Protein AF-A0A1I5W422-F1 (afdb_monomer_lite)

Foldseek 3Di:
DDVVVVVVVVVVVVVVVVVVVVVVVVVVVVVVVVVVVVVVCVVCVVVVCLLQQEEEEEEDLPDDQDFDGSQGYHNAPVVVLVSQVPRDAQGAYEYEYEWPAEHEAEQDEREHNYQEYEYEYDPPDDPPRFYEDEWDWDDDDQAIEGAGYHYPYAHAEYYYERYEYHSAEQDGRPPPGHDDDHENAEDPHYAEYEYALYEYDYQRQEPHEYPDADHHEYEEHNYEFENYEHYEYHYAYHYDYHNYHYYPPYHPYDDDHPPVVDDDD

pLDDT: mean 78.82, std 14.53, range [25.92, 96.12]

Radius of gyration: 29.17 Å; chains: 1; bounding box: 70×47×98 Å

Structure (mmCIF, N/CA/C/O backbone):
data_AF-A0A1I5W422-F1
#
_entry.id   AF-A0A1I5W422-F1
#
loop_
_atom_site.group_PDB
_atom_site.id
_atom_site.type_symbol
_atom_site.label_atom_id
_atom_site.label_alt_id
_atom_site.label_comp_id
_atom_site.label_asym_id
_atom_site.label_entity_id
_atom_site.label_seq_id
_atom_site.pdbx_PDB_ins_code
_atom_site.Cartn_x
_atom_site.Cartn_y
_atom_site.Cartn_z
_atom_site.occupancy
_atom_site.B_iso_or_equiv
_atom_site.auth_seq_id
_atom_site.auth_comp_id
_atom_site.auth_asym_id
_atom_site.auth_atom_id
_atom_site.pdbx_PDB_model_num
ATOM 1 N N . MET A 1 1 ? 34.492 24.431 -75.273 1.00 55.53 1 MET A N 1
ATOM 2 C CA . MET A 1 1 ? 34.627 23.258 -74.391 1.00 55.53 1 MET A CA 1
ATOM 3 C C . MET A 1 1 ? 35.836 22.470 -74.850 1.00 55.53 1 MET A C 1
ATOM 5 O O . MET A 1 1 ? 35.775 21.839 -75.899 1.00 55.53 1 MET A O 1
ATOM 9 N N . GLY A 1 2 ? 36.956 22.632 -74.151 1.00 70.50 2 GLY A N 1
ATOM 10 C CA . GLY A 1 2 ? 38.209 21.932 -74.447 1.00 70.50 2 GLY A CA 1
ATOM 11 C C . GLY A 1 2 ? 38.306 20.609 -73.684 1.00 70.50 2 GLY A C 1
ATOM 12 O O . GLY A 1 2 ? 37.533 20.368 -72.760 1.00 70.50 2 GLY A O 1
ATOM 13 N N . MET A 1 3 ? 39.280 19.757 -74.024 1.00 70.06 3 MET A N 1
ATOM 14 C CA . MET A 1 3 ? 39.534 18.504 -73.288 1.00 70.06 3 MET A CA 1
ATOM 15 C C . MET A 1 3 ? 39.744 18.716 -71.776 1.00 70.06 3 MET A C 1
ATOM 17 O O . MET A 1 3 ? 39.440 17.823 -70.991 1.00 70.06 3 MET A O 1
ATOM 21 N N . SER A 1 4 ? 40.206 19.897 -71.347 1.00 76.56 4 SER A N 1
ATOM 22 C CA . SER A 1 4 ? 40.319 20.258 -69.927 1.00 76.56 4 SER A CA 1
ATOM 23 C C . SER A 1 4 ? 38.968 20.294 -69.211 1.00 76.56 4 SER A C 1
ATOM 25 O O . SER A 1 4 ? 38.867 19.837 -68.077 1.00 76.56 4 SER A O 1
ATOM 27 N N . ASP A 1 5 ? 37.923 20.792 -69.874 1.00 73.69 5 ASP A N 1
ATOM 28 C CA . ASP A 1 5 ? 36.583 20.919 -69.291 1.00 73.69 5 ASP A CA 1
ATOM 29 C C . ASP A 1 5 ? 35.941 19.536 -69.125 1.00 73.69 5 ASP A C 1
ATOM 31 O O . ASP A 1 5 ? 35.284 19.264 -68.123 1.00 73.69 5 ASP A O 1
ATOM 35 N N . ILE A 1 6 ? 36.207 18.635 -70.077 1.00 77.56 6 ILE A N 1
ATOM 36 C CA . ILE A 1 6 ? 35.756 17.238 -70.050 1.00 77.56 6 ILE A CA 1
ATOM 37 C C . ILE A 1 6 ? 36.460 16.464 -68.927 1.00 77.56 6 ILE A C 1
ATOM 39 O O . ILE A 1 6 ? 35.801 15.762 -68.162 1.00 77.56 6 ILE A O 1
ATOM 43 N N . ASN A 1 7 ? 37.777 16.630 -68.774 1.00 81.19 7 ASN A N 1
ATOM 44 C CA . ASN A 1 7 ? 38.537 15.967 -67.710 1.00 81.19 7 ASN A CA 1
ATOM 45 C C . ASN A 1 7 ? 38.127 16.460 -66.314 1.00 81.19 7 ASN A C 1
ATOM 47 O O . ASN A 1 7 ? 37.989 15.655 -65.392 1.00 81.19 7 ASN A O 1
ATOM 51 N N . ASN A 1 8 ? 37.864 17.761 -66.165 1.00 82.94 8 ASN A N 1
ATOM 52 C CA . ASN A 1 8 ? 37.371 18.331 -64.912 1.00 82.94 8 ASN A CA 1
ATOM 53 C C . ASN A 1 8 ? 35.951 17.841 -64.582 1.00 82.94 8 ASN A C 1
ATOM 55 O O . ASN A 1 8 ? 35.670 17.516 -63.428 1.00 82.94 8 ASN A O 1
ATOM 59 N N . ALA A 1 9 ? 35.073 17.727 -65.584 1.00 80.44 9 ALA A N 1
ATOM 60 C CA . ALA A 1 9 ? 33.730 17.177 -65.405 1.00 80.44 9 ALA A CA 1
ATOM 61 C C . ALA A 1 9 ? 33.758 15.689 -65.009 1.00 80.44 9 ALA A C 1
ATOM 63 O O . ALA A 1 9 ? 33.034 15.287 -64.098 1.00 80.44 9 ALA A O 1
ATOM 64 N N . ALA A 1 10 ? 34.629 14.884 -65.625 1.00 83.12 10 ALA A N 1
ATOM 65 C CA . ALA A 1 10 ? 34.799 13.472 -65.282 1.00 83.12 10 ALA A CA 1
ATOM 66 C C . ALA A 1 10 ? 35.350 13.280 -63.856 1.00 83.12 10 ALA A C 1
ATOM 68 O O . ALA A 1 10 ? 34.865 12.432 -63.107 1.00 83.12 10 ALA A O 1
ATOM 69 N N . ALA A 1 11 ? 36.319 14.104 -63.440 1.00 85.75 11 ALA A N 1
ATOM 70 C CA . ALA A 1 11 ? 36.838 14.086 -62.073 1.00 85.75 11 ALA A CA 1
ATOM 71 C C . ALA A 1 11 ? 35.762 14.473 -61.041 1.00 85.75 11 ALA A C 1
ATOM 73 O O . ALA A 1 11 ? 35.644 13.824 -60.000 1.00 85.75 11 ALA A O 1
ATOM 74 N N . ALA A 1 12 ? 34.940 15.483 -61.348 1.00 83.25 12 ALA A N 1
ATOM 75 C CA . ALA A 1 12 ? 33.823 15.890 -60.499 1.00 83.25 12 ALA A CA 1
ATOM 76 C C . ALA A 1 12 ? 32.744 14.798 -60.389 1.00 83.25 12 ALA A C 1
ATOM 78 O O . ALA A 1 12 ? 32.238 14.555 -59.294 1.00 83.25 12 ALA A O 1
ATOM 79 N N . GLN A 1 13 ? 32.431 14.100 -61.488 1.00 87.56 13 GLN A N 1
ATOM 80 C CA . GLN A 1 13 ? 31.506 12.963 -61.469 1.00 87.56 13 GLN A CA 1
ATOM 81 C C . GLN A 1 13 ? 32.042 11.799 -60.631 1.00 87.56 13 GLN A C 1
ATOM 83 O O . GLN A 1 13 ? 31.314 11.280 -59.791 1.00 87.56 13 GLN A O 1
ATOM 88 N N . ASN A 1 14 ? 33.317 11.431 -60.778 1.00 88.31 14 ASN A N 1
ATOM 89 C CA . ASN A 1 14 ? 33.916 10.364 -59.970 1.00 88.31 14 ASN A CA 1
ATOM 90 C C . ASN A 1 14 ? 33.934 10.713 -58.474 1.00 88.31 14 ASN A C 1
ATOM 92 O O . ASN A 1 14 ? 33.640 9.861 -57.637 1.00 88.31 14 ASN A O 1
ATOM 96 N N . ALA A 1 15 ? 34.223 11.973 -58.133 1.00 85.44 15 ALA A N 1
ATOM 97 C CA . ALA A 1 15 ? 34.167 12.451 -56.755 1.00 85.44 15 ALA A CA 1
ATOM 98 C C . ALA A 1 15 ? 32.737 12.437 -56.188 1.00 85.44 15 ALA A C 1
ATOM 100 O O . ALA A 1 15 ? 32.548 12.112 -55.016 1.00 85.44 15 ALA A O 1
ATOM 101 N N . LEU A 1 16 ? 31.729 12.762 -57.006 1.00 89.25 16 LEU A N 1
ATOM 102 C CA . LEU A 1 16 ? 30.325 12.678 -56.609 1.00 89.25 16 LEU A CA 1
ATOM 103 C C . LEU A 1 16 ? 29.899 11.225 -56.370 1.00 89.25 16 LEU A C 1
ATOM 105 O O . LEU A 1 16 ? 29.332 10.938 -55.321 1.00 89.25 16 LEU A O 1
ATOM 109 N N . THR A 1 17 ? 30.231 10.309 -57.281 1.00 89.06 17 THR A N 1
ATOM 110 C CA . THR A 1 17 ? 29.938 8.876 -57.126 1.00 89.06 17 THR A CA 1
ATOM 111 C C . THR A 1 17 ? 30.597 8.303 -55.872 1.00 89.06 17 THR A C 1
ATOM 113 O O . THR A 1 17 ? 29.949 7.589 -55.115 1.00 89.06 17 THR A O 1
ATOM 116 N N . ALA A 1 18 ? 31.853 8.666 -55.592 1.00 86.75 18 ALA A N 1
ATOM 117 C CA . ALA A 1 18 ? 32.540 8.234 -54.375 1.00 86.75 18 ALA A CA 1
ATOM 118 C C . ALA A 1 18 ? 31.845 8.741 -53.098 1.00 86.75 18 ALA A C 1
ATOM 120 O O . ALA A 1 18 ? 31.694 7.986 -52.142 1.00 86.75 18 ALA A O 1
ATOM 121 N N . ARG A 1 19 ? 31.374 9.996 -53.092 1.00 85.44 19 ARG A N 1
ATOM 122 C CA . ARG A 1 19 ? 30.607 10.559 -51.967 1.00 85.44 19 ARG A CA 1
ATOM 123 C C . ARG A 1 19 ? 29.242 9.900 -51.801 1.00 85.44 19 ARG A C 1
ATOM 125 O O . ARG A 1 19 ? 28.817 9.694 -50.673 1.00 85.44 19 ARG A O 1
ATOM 132 N N . MET A 1 20 ? 28.565 9.584 -52.904 1.00 84.44 20 MET A N 1
ATOM 133 C CA . MET A 1 20 ? 27.283 8.880 -52.869 1.00 84.44 20 MET A CA 1
ATOM 134 C C . MET A 1 20 ? 27.439 7.468 -52.308 1.00 84.44 20 MET A C 1
ATOM 136 O O . MET A 1 20 ? 26.654 7.083 -51.452 1.00 84.44 20 MET A O 1
ATOM 140 N N . ASN A 1 21 ? 28.465 6.730 -52.738 1.00 84.81 21 ASN A N 1
ATOM 141 C CA . ASN A 1 21 ? 28.726 5.388 -52.221 1.00 84.81 21 ASN A CA 1
ATOM 142 C C . ASN A 1 21 ? 29.087 5.424 -50.731 1.00 84.81 21 ASN A C 1
ATOM 144 O O . ASN A 1 21 ? 28.490 4.688 -49.962 1.00 84.81 21 ASN A O 1
ATOM 148 N N . ALA A 1 22 ? 29.961 6.345 -50.307 1.00 82.25 22 ALA A N 1
ATOM 149 C CA . ALA A 1 22 ? 30.298 6.505 -48.890 1.00 82.25 22 ALA A CA 1
ATOM 150 C C . ALA A 1 22 ? 29.068 6.842 -48.027 1.00 82.25 22 ALA A C 1
ATOM 152 O O . ALA A 1 22 ? 28.893 6.285 -46.953 1.00 82.25 22 ALA A O 1
ATOM 153 N N . PHE A 1 23 ? 28.180 7.712 -48.518 1.00 85.06 23 PHE A N 1
ATOM 154 C CA . PHE A 1 23 ? 26.934 8.039 -47.823 1.00 85.06 23 PHE A CA 1
ATOM 155 C C . PHE A 1 23 ? 25.986 6.837 -47.697 1.00 85.06 23 PHE A C 1
ATOM 157 O O . PHE A 1 23 ? 25.330 6.684 -46.671 1.00 85.06 23 PHE A O 1
ATOM 164 N N . LEU A 1 24 ? 25.896 5.996 -48.733 1.00 85.56 24 LEU A N 1
ATOM 165 C CA . LEU A 1 24 ? 25.085 4.778 -48.690 1.00 85.56 24 LEU A CA 1
ATOM 166 C C . LEU A 1 24 ? 25.680 3.740 -47.728 1.00 85.56 24 LEU A C 1
ATOM 168 O O . LEU A 1 24 ? 24.931 3.173 -46.940 1.00 85.56 24 LEU A O 1
ATOM 172 N N . ASP A 1 25 ? 27.003 3.566 -47.730 1.00 85.38 25 ASP A N 1
ATOM 173 C CA . ASP A 1 25 ? 27.701 2.662 -46.807 1.00 85.38 25 ASP A CA 1
ATOM 174 C C . ASP A 1 25 ? 27.503 3.090 -45.339 1.00 85.38 25 ASP A C 1
ATOM 176 O O . ASP A 1 25 ? 27.229 2.253 -44.475 1.00 85.38 25 ASP A O 1
ATOM 180 N N . ASP A 1 26 ? 27.576 4.397 -45.057 1.00 86.62 26 ASP A N 1
ATOM 181 C CA . ASP A 1 26 ? 27.320 4.952 -43.721 1.00 86.62 26 ASP A CA 1
ATOM 182 C C . ASP A 1 26 ? 25.865 4.710 -43.275 1.00 86.62 26 ASP A C 1
ATOM 184 O O . ASP A 1 26 ? 25.613 4.344 -42.125 1.00 86.62 26 ASP A O 1
ATOM 188 N N . ILE A 1 27 ? 24.893 4.866 -44.184 1.00 84.56 27 ILE A N 1
ATOM 189 C CA . ILE A 1 27 ? 23.478 4.581 -43.898 1.00 84.56 27 ILE A CA 1
ATOM 190 C C . ILE A 1 27 ? 23.257 3.096 -43.613 1.00 84.56 27 ILE A C 1
ATOM 192 O O . ILE A 1 27 ? 22.549 2.764 -42.661 1.00 84.56 27 ILE A O 1
ATOM 196 N N . ASP A 1 28 ? 23.837 2.206 -44.416 1.00 84.81 28 ASP A N 1
ATOM 197 C CA . ASP A 1 28 ? 23.679 0.763 -44.231 1.00 84.81 28 ASP A CA 1
ATOM 198 C C . ASP A 1 28 ? 24.274 0.310 -42.889 1.00 84.81 28 ASP A C 1
ATOM 200 O O . ASP A 1 28 ? 23.669 -0.504 -42.183 1.00 84.81 28 ASP A O 1
ATOM 204 N N . ALA A 1 29 ? 25.405 0.894 -42.478 1.00 85.81 29 ALA A N 1
ATOM 205 C CA . ALA A 1 29 ? 25.991 0.663 -41.159 1.00 85.81 29 ALA A CA 1
ATOM 206 C C . ALA A 1 29 ? 25.078 1.150 -40.013 1.00 85.81 29 ALA A C 1
ATOM 208 O O . ALA A 1 29 ? 24.894 0.442 -39.013 1.00 85.81 29 ALA A O 1
ATOM 209 N N . ASP A 1 30 ? 24.455 2.321 -40.165 1.00 86.31 30 ASP A N 1
ATOM 210 C CA . ASP A 1 30 ? 23.493 2.868 -39.201 1.00 86.31 30 ASP A CA 1
ATOM 211 C C . ASP A 1 30 ? 22.224 2.004 -39.098 1.00 86.31 30 ASP A C 1
ATOM 213 O O . ASP A 1 30 ? 21.736 1.732 -37.994 1.00 86.31 30 ASP A O 1
ATOM 217 N N . ILE A 1 31 ? 21.696 1.535 -40.233 1.00 84.31 31 ILE A N 1
ATOM 218 C CA . ILE A 1 31 ? 20.534 0.638 -40.288 1.00 84.31 31 ILE A CA 1
ATOM 219 C C . ILE A 1 31 ? 20.862 -0.685 -39.594 1.00 84.31 31 ILE A C 1
ATOM 221 O O . ILE A 1 31 ? 20.101 -1.110 -38.724 1.00 84.31 31 ILE A O 1
ATOM 225 N N . ALA A 1 32 ? 22.005 -1.300 -39.911 1.00 86.50 32 ALA A N 1
ATOM 226 C CA . ALA A 1 32 ? 22.432 -2.552 -39.291 1.00 86.50 32 ALA A CA 1
ATOM 227 C C . ALA A 1 32 ? 22.596 -2.412 -37.768 1.00 86.50 32 ALA A C 1
ATOM 229 O O . ALA A 1 32 ? 22.162 -3.284 -37.013 1.00 86.50 32 ALA A O 1
ATOM 230 N N . THR A 1 33 ? 23.147 -1.286 -37.304 1.00 87.50 33 THR A N 1
ATOM 231 C CA . THR A 1 33 ? 23.304 -0.994 -35.871 1.00 87.50 33 THR A CA 1
ATOM 232 C C . THR A 1 33 ? 21.951 -0.879 -35.168 1.00 87.50 33 THR A C 1
ATOM 234 O O . THR A 1 33 ? 21.738 -1.481 -34.113 1.00 87.50 33 THR A O 1
ATOM 237 N N . ARG A 1 34 ? 21.002 -0.142 -35.758 1.00 82.31 34 ARG A N 1
ATOM 238 C CA . ARG A 1 34 ? 19.648 -0.005 -35.199 1.00 82.31 34 ARG A CA 1
ATOM 239 C C . ARG A 1 34 ? 18.898 -1.329 -35.207 1.00 82.31 34 ARG A C 1
ATOM 241 O O . ARG A 1 34 ? 18.214 -1.636 -34.237 1.00 82.31 34 ARG A O 1
ATOM 248 N N . GLN A 1 35 ? 19.032 -2.112 -36.272 1.00 86.50 35 GLN A N 1
ATOM 249 C CA . GLN A 1 35 ? 18.369 -3.404 -36.393 1.00 86.50 35 GLN A CA 1
ATOM 250 C C . GLN A 1 35 ? 18.894 -4.400 -35.356 1.00 86.50 35 GLN A C 1
ATOM 252 O O . GLN A 1 35 ? 18.092 -5.018 -34.668 1.00 86.50 35 GLN A O 1
ATOM 257 N N . ALA A 1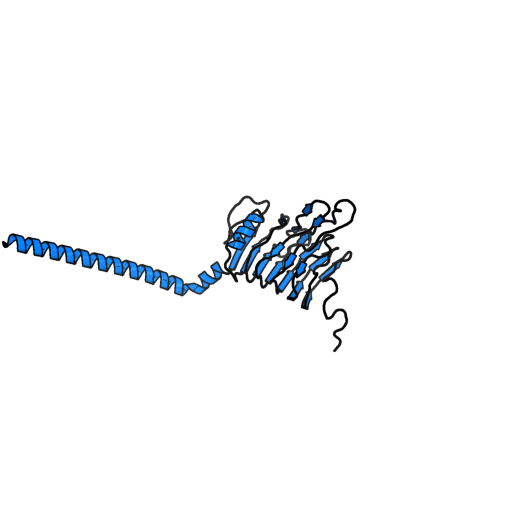 36 ? 20.209 -4.444 -35.125 1.00 81.44 36 ALA A N 1
ATOM 258 C CA . ALA A 1 36 ? 20.790 -5.238 -34.044 1.00 81.44 36 ALA A CA 1
ATOM 259 C C . ALA A 1 36 ? 20.286 -4.807 -32.651 1.00 81.44 36 ALA A C 1
ATOM 261 O O . ALA A 1 36 ? 20.027 -5.658 -31.801 1.00 81.44 36 ALA A O 1
ATOM 262 N N . ALA A 1 37 ? 20.103 -3.502 -32.411 1.00 78.88 37 ALA A N 1
ATOM 263 C CA . ALA A 1 37 ? 19.530 -3.001 -31.160 1.00 78.88 37 ALA A CA 1
ATOM 264 C C . ALA A 1 37 ? 18.047 -3.385 -30.995 1.00 78.88 37 ALA A C 1
ATOM 266 O O . ALA A 1 37 ? 17.633 -3.775 -29.903 1.00 78.88 37 ALA A O 1
ATOM 267 N N . TYR A 1 38 ? 17.255 -3.320 -32.071 1.00 78.31 38 TYR A N 1
ATOM 268 C CA . TYR A 1 38 ? 15.867 -3.788 -32.063 1.00 78.31 38 TYR A CA 1
ATOM 269 C C . TYR A 1 38 ? 15.767 -5.298 -31.855 1.00 78.31 38 TYR A C 1
ATOM 271 O O . TYR A 1 38 ? 14.931 -5.729 -31.068 1.00 78.31 38 TYR A O 1
ATOM 279 N N . ASP A 1 39 ? 16.619 -6.091 -32.503 1.00 79.62 39 ASP A N 1
ATOM 280 C CA . ASP A 1 39 ? 16.644 -7.546 -32.346 1.00 79.62 39 ASP A CA 1
ATOM 281 C C . ASP A 1 39 ? 17.044 -7.940 -30.917 1.00 79.62 39 ASP A C 1
ATOM 283 O O . ASP A 1 39 ? 16.437 -8.840 -30.335 1.00 79.62 39 ASP A O 1
ATOM 287 N N . ALA A 1 40 ? 17.995 -7.220 -30.309 1.00 78.31 40 ALA A N 1
ATOM 288 C CA . ALA A 1 40 ? 18.351 -7.394 -28.902 1.00 78.31 40 ALA A CA 1
ATOM 289 C C . ALA A 1 40 ? 17.179 -7.049 -27.965 1.00 78.31 40 ALA A C 1
ATOM 291 O O . ALA A 1 40 ? 16.868 -7.820 -27.059 1.00 78.31 40 ALA A O 1
ATOM 292 N N . LEU A 1 41 ? 16.483 -5.933 -28.214 1.00 75.88 41 LEU A N 1
ATOM 293 C CA . LEU A 1 41 ? 15.319 -5.529 -27.422 1.00 75.88 41 LEU A CA 1
ATOM 294 C C . LEU A 1 41 ? 14.139 -6.496 -27.593 1.00 75.88 41 LEU A C 1
ATOM 296 O O . LEU A 1 41 ? 13.453 -6.815 -26.628 1.00 75.88 41 LEU A O 1
ATOM 300 N N . ALA A 1 42 ? 13.898 -6.981 -28.811 1.00 74.69 42 ALA A N 1
ATOM 301 C CA . ALA A 1 42 ? 12.845 -7.945 -29.105 1.00 74.69 42 ALA A CA 1
ATOM 302 C C . ALA A 1 42 ? 13.133 -9.310 -28.464 1.00 74.69 42 ALA A C 1
ATOM 304 O O . ALA A 1 42 ? 12.211 -9.956 -27.962 1.00 74.69 42 ALA A O 1
ATOM 305 N N . ALA A 1 43 ? 14.403 -9.726 -28.439 1.00 77.19 43 ALA A N 1
ATOM 306 C CA . ALA A 1 43 ? 14.832 -10.949 -27.770 1.00 77.19 43 ALA A CA 1
ATOM 307 C C . ALA A 1 43 ? 14.647 -10.886 -26.243 1.00 77.19 43 ALA A C 1
ATOM 309 O O . ALA A 1 43 ? 14.400 -11.925 -25.630 1.00 77.19 43 ALA A O 1
ATOM 310 N N . ASP A 1 44 ? 14.707 -9.688 -25.647 1.00 79.44 44 ASP A N 1
ATOM 311 C CA . ASP A 1 44 ? 14.615 -9.479 -24.195 1.00 79.44 44 ASP A CA 1
ATOM 312 C C . ASP A 1 44 ? 13.359 -8.713 -23.738 1.00 79.44 44 ASP A C 1
ATOM 314 O O . ASP A 1 44 ? 13.251 -8.251 -22.601 1.00 79.44 44 ASP A O 1
ATOM 318 N N . LEU A 1 45 ? 12.351 -8.606 -24.610 1.00 78.00 45 LEU A N 1
ATOM 319 C CA . LEU A 1 45 ? 11.159 -7.792 -24.360 1.00 78.00 45 LEU A CA 1
ATOM 320 C C . LEU A 1 45 ? 10.445 -8.181 -23.059 1.00 78.00 45 LEU A C 1
ATOM 322 O O . LEU A 1 45 ? 9.907 -7.326 -22.365 1.00 78.00 45 LEU A O 1
ATOM 326 N N . ARG A 1 46 ? 10.450 -9.471 -22.705 1.00 77.56 46 ARG A N 1
ATOM 327 C CA . ARG A 1 46 ? 9.857 -9.945 -21.450 1.00 77.56 46 ARG A CA 1
ATOM 328 C C . ARG A 1 46 ? 10.575 -9.373 -20.228 1.00 77.56 46 ARG A C 1
ATOM 330 O O . ARG A 1 46 ? 9.891 -8.970 -19.296 1.00 77.56 46 ARG A O 1
ATOM 337 N N . SER A 1 47 ? 11.907 -9.361 -20.226 1.00 78.94 47 SER A N 1
ATOM 338 C CA . SER A 1 47 ? 12.692 -8.837 -19.106 1.00 78.94 47 SER A CA 1
ATOM 339 C C . SER A 1 47 ? 12.472 -7.337 -18.963 1.00 78.94 47 SER A C 1
ATOM 341 O O . SER A 1 47 ? 12.109 -6.878 -17.886 1.00 78.94 47 SER A O 1
ATOM 343 N N . VAL A 1 48 ? 12.533 -6.602 -20.079 1.00 81.12 48 VAL A N 1
ATOM 344 C CA . VAL A 1 48 ? 12.288 -5.152 -20.105 1.00 81.12 48 VAL A CA 1
ATOM 345 C C . VAL A 1 48 ? 10.877 -4.809 -19.628 1.00 81.12 48 VAL A C 1
ATOM 347 O O . VAL A 1 48 ? 10.698 -3.904 -18.819 1.00 81.12 48 VAL A O 1
ATOM 350 N N . VAL A 1 49 ? 9.855 -5.540 -20.084 1.00 81.81 49 VAL A N 1
ATOM 351 C CA . VAL A 1 49 ? 8.477 -5.327 -19.615 1.00 81.81 49 VAL A CA 1
ATOM 352 C C . VAL A 1 49 ? 8.354 -5.640 -18.126 1.00 81.81 49 VAL A C 1
ATOM 354 O O . VAL A 1 49 ? 7.694 -4.888 -17.418 1.00 81.81 49 VAL A O 1
ATOM 357 N N . THR A 1 50 ? 8.978 -6.711 -17.634 1.00 80.81 50 THR A N 1
ATOM 358 C CA . THR A 1 50 ? 8.980 -7.026 -16.200 1.00 80.81 50 THR A CA 1
ATOM 359 C C . THR A 1 50 ? 9.667 -5.930 -15.388 1.00 80.81 50 THR A C 1
ATOM 361 O O . THR A 1 50 ? 9.083 -5.471 -14.417 1.00 80.81 50 THR A O 1
ATOM 364 N N . GLU A 1 51 ? 10.833 -5.445 -15.807 1.00 82.06 51 GLU A N 1
ATOM 365 C CA . GLU A 1 51 ? 11.557 -4.363 -15.129 1.00 82.06 51 GLU A CA 1
ATOM 366 C C . GLU A 1 51 ? 10.747 -3.061 -15.087 1.00 82.06 51 GLU A C 1
ATOM 368 O O . GLU A 1 51 ? 10.752 -2.351 -14.088 1.00 82.06 51 GLU A O 1
ATOM 373 N N . VAL A 1 52 ? 9.994 -2.760 -16.148 1.00 83.44 52 VAL A N 1
ATOM 374 C CA . VAL A 1 52 ? 9.136 -1.569 -16.207 1.00 83.44 52 VAL A CA 1
ATOM 375 C C . VAL A 1 52 ? 7.856 -1.744 -15.380 1.00 83.44 52 VAL A C 1
ATOM 377 O O . VAL A 1 52 ? 7.400 -0.790 -14.748 1.00 83.44 52 VAL A O 1
ATOM 380 N N . MET A 1 53 ? 7.272 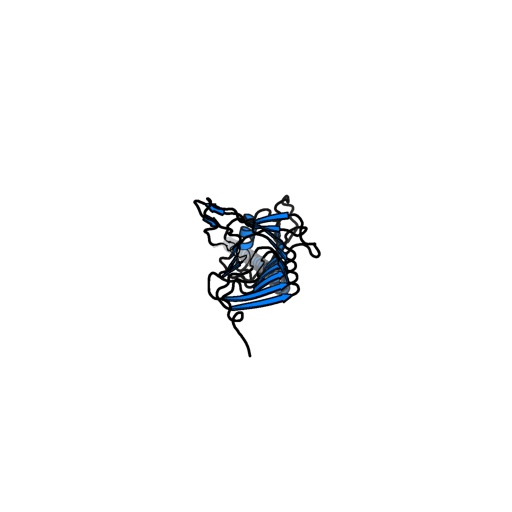-2.944 -15.357 1.00 89.56 53 MET A N 1
ATOM 381 C CA . MET A 1 53 ? 5.971 -3.200 -14.728 1.00 89.56 53 MET A CA 1
ATOM 382 C C . MET A 1 53 ? 6.057 -3.658 -13.270 1.00 89.56 53 MET A C 1
ATOM 384 O O . MET A 1 53 ? 5.054 -3.543 -12.576 1.00 89.56 53 MET A O 1
ATOM 388 N N . ASP A 1 54 ? 7.200 -4.145 -12.791 1.00 90.88 54 ASP A N 1
ATOM 389 C CA . ASP A 1 54 ? 7.415 -4.536 -11.394 1.00 90.88 54 ASP A CA 1
ATOM 390 C C . ASP A 1 54 ? 8.404 -3.556 -10.738 1.00 90.88 54 ASP A C 1
ATOM 392 O O . ASP A 1 54 ? 9.619 -3.692 -10.846 1.00 90.88 54 ASP A O 1
ATOM 396 N N . GLN A 1 55 ? 7.867 -2.547 -10.054 1.00 91.44 55 GLN A N 1
ATOM 397 C CA . GLN A 1 55 ? 8.627 -1.449 -9.455 1.00 91.44 55 GLN A CA 1
ATOM 398 C C . GLN A 1 55 ? 8.810 -1.652 -7.947 1.00 91.44 55 GLN A C 1
ATOM 400 O O . GLN A 1 55 ? 7.865 -2.021 -7.238 1.00 91.44 55 GLN A O 1
ATOM 405 N N . VAL A 1 56 ? 10.003 -1.360 -7.421 1.00 91.69 56 VAL A N 1
ATOM 406 C CA . VAL A 1 56 ? 10.303 -1.500 -5.988 1.00 91.69 56 VAL A CA 1
ATOM 407 C C . VAL A 1 56 ? 10.956 -0.231 -5.454 1.00 91.69 56 VAL A C 1
ATOM 409 O O . VAL A 1 56 ? 11.950 0.242 -5.984 1.00 91.69 56 VAL A O 1
ATOM 412 N N . ILE A 1 57 ? 10.441 0.308 -4.352 1.00 91.19 57 ILE A N 1
ATOM 413 C CA . ILE A 1 57 ? 10.987 1.518 -3.734 1.00 91.19 57 ILE A CA 1
ATOM 414 C C . ILE A 1 57 ? 11.188 1.338 -2.235 1.00 91.19 57 ILE A C 1
ATOM 416 O O . ILE A 1 57 ? 10.399 0.672 -1.565 1.00 91.19 57 ILE A O 1
ATOM 420 N N . ALA A 1 58 ? 12.252 1.930 -1.695 1.00 91.81 58 ALA A N 1
ATOM 421 C CA . ALA A 1 58 ? 12.479 2.003 -0.256 1.00 91.81 58 ALA A CA 1
ATOM 422 C C . ALA A 1 58 ? 11.945 3.331 0.291 1.00 91.81 58 ALA A C 1
ATOM 424 O O . ALA A 1 58 ? 12.367 4.395 -0.158 1.00 91.81 58 ALA A O 1
ATOM 425 N N . TRP A 1 59 ? 11.056 3.288 1.286 1.00 91.25 59 TRP A N 1
ATOM 426 C CA . TRP A 1 59 ? 10.635 4.486 2.011 1.00 91.25 59 TRP A CA 1
ATOM 427 C C . TRP A 1 59 ? 11.330 4.532 3.378 1.00 91.25 59 TRP A C 1
ATOM 429 O O . TRP A 1 59 ? 11.108 3.659 4.216 1.00 91.25 59 TRP A O 1
ATOM 439 N N . ARG A 1 60 ? 12.189 5.532 3.612 1.00 88.75 60 ARG A N 1
ATOM 440 C CA . ARG A 1 60 ? 13.001 5.693 4.832 1.00 88.75 60 ARG A CA 1
ATOM 441 C C . ARG A 1 60 ? 12.931 7.121 5.388 1.00 88.75 60 ARG A C 1
ATOM 443 O O . ARG A 1 60 ? 13.707 7.975 4.970 1.00 88.75 60 ARG A O 1
ATOM 450 N N . PRO A 1 61 ? 12.027 7.402 6.338 1.00 83.88 61 PRO A N 1
ATOM 451 C CA . PRO A 1 61 ? 11.863 8.733 6.918 1.00 83.88 61 PRO A CA 1
ATOM 452 C C . PRO A 1 61 ? 13.102 9.238 7.665 1.00 83.88 61 PRO A C 1
ATOM 454 O O . PRO A 1 61 ? 13.430 10.420 7.570 1.00 83.88 61 PRO A O 1
ATOM 457 N N . SER A 1 62 ? 13.803 8.352 8.381 1.00 80.44 62 SER A N 1
ATOM 458 C CA . SER A 1 62 ? 15.023 8.683 9.136 1.00 80.44 62 SER A CA 1
ATOM 459 C C . SER A 1 62 ? 16.327 8.589 8.324 1.00 80.44 62 SER A C 1
ATOM 461 O O . SER A 1 62 ? 17.382 9.024 8.795 1.00 80.44 62 SER A O 1
ATOM 463 N N . GLY A 1 63 ? 16.274 8.002 7.123 1.00 63.44 63 GLY A N 1
ATOM 464 C CA . GLY A 1 63 ? 17.443 7.691 6.305 1.00 63.44 63 GLY A CA 1
ATOM 465 C C . GLY A 1 63 ? 18.035 8.917 5.609 1.00 63.44 63 GLY A C 1
ATOM 466 O O . GLY A 1 63 ? 17.320 9.782 5.103 1.00 63.44 63 GLY A O 1
ATOM 467 N N . GLY A 1 64 ? 19.367 8.985 5.547 1.00 56.19 64 GLY A N 1
ATOM 468 C CA . GLY A 1 64 ? 20.038 9.768 4.510 1.00 56.19 64 GLY A CA 1
ATOM 469 C C . GLY A 1 64 ? 19.901 9.041 3.171 1.00 56.19 64 GLY A C 1
ATOM 470 O O . GLY A 1 64 ? 20.007 7.821 3.147 1.00 56.19 64 GLY A O 1
ATOM 471 N N . LEU A 1 65 ? 19.668 9.780 2.081 1.00 53.28 65 LEU A N 1
ATOM 472 C CA . LEU A 1 65 ? 19.470 9.245 0.726 1.00 53.28 65 LEU A CA 1
ATOM 473 C C . LEU A 1 65 ? 20.712 8.467 0.248 1.00 53.28 65 LEU A C 1
ATOM 475 O O . LEU A 1 65 ? 21.591 9.057 -0.380 1.00 53.28 65 LEU A O 1
ATOM 479 N N . ASP A 1 66 ? 20.799 7.167 0.529 1.00 48.34 66 ASP A N 1
ATOM 480 C CA . ASP A 1 66 ? 21.900 6.314 0.067 1.00 48.34 66 ASP A CA 1
ATOM 481 C C . ASP A 1 66 ? 21.334 5.168 -0.790 1.00 48.34 66 ASP A C 1
ATOM 483 O O . ASP A 1 66 ? 20.921 4.107 -0.321 1.00 48.34 66 ASP A O 1
ATOM 487 N N . ASN A 1 67 ? 21.247 5.457 -2.092 1.00 47.56 67 ASN A N 1
ATOM 488 C CA . ASN A 1 67 ? 20.579 4.675 -3.134 1.00 47.56 67 ASN A CA 1
ATOM 489 C C . ASN A 1 67 ? 21.048 3.214 -3.212 1.00 47.56 67 ASN A C 1
ATOM 491 O O . ASN A 1 67 ? 22.208 2.952 -3.548 1.00 47.56 67 ASN A O 1
ATOM 495 N N . ARG A 1 68 ? 20.122 2.254 -3.044 1.00 47.78 68 ARG A N 1
ATOM 496 C CA . ARG A 1 68 ? 20.381 0.843 -3.398 1.00 47.78 68 ARG A CA 1
ATOM 497 C C . ARG A 1 68 ? 19.161 -0.036 -3.732 1.00 47.78 68 ARG A C 1
ATOM 499 O O . ARG A 1 68 ? 19.215 -1.240 -3.495 1.00 47.78 68 ARG A O 1
ATOM 506 N N . VAL A 1 69 ? 18.087 0.519 -4.299 1.00 47.75 69 VAL A N 1
ATOM 507 C CA . VAL A 1 69 ? 16.937 -0.270 -4.798 1.00 47.75 69 VAL A CA 1
ATOM 508 C C . VAL A 1 69 ? 16.498 0.252 -6.174 1.00 47.75 69 VAL A C 1
ATOM 510 O O . VAL A 1 69 ? 16.547 1.461 -6.389 1.00 47.75 69 VAL A O 1
ATOM 513 N N . ASP A 1 70 ? 16.105 -0.634 -7.095 1.00 54.25 70 ASP A N 1
ATOM 514 C CA . ASP A 1 70 ? 15.623 -0.319 -8.456 1.00 54.25 70 ASP A CA 1
ATOM 515 C C . ASP A 1 70 ? 14.272 0.422 -8.423 1.00 54.25 70 ASP A C 1
ATOM 517 O O . ASP A 1 70 ? 13.202 -0.178 -8.472 1.00 54.25 70 ASP A O 1
ATOM 521 N N . GLY A 1 71 ? 14.355 1.748 -8.287 1.00 58.25 71 GLY A N 1
ATOM 522 C CA . GLY A 1 71 ? 13.246 2.679 -8.025 1.00 58.25 71 GLY A CA 1
ATOM 523 C C . GLY A 1 71 ? 13.645 3.805 -7.056 1.00 58.25 71 GLY A C 1
ATOM 524 O O . GLY A 1 71 ? 13.006 4.855 -7.002 1.00 58.25 71 GLY A O 1
ATOM 525 N N . GLY A 1 72 ? 14.765 3.620 -6.353 1.00 75.69 72 GLY A N 1
ATOM 526 C CA . GLY A 1 72 ? 15.399 4.592 -5.472 1.00 75.69 72 GLY A CA 1
ATOM 527 C C . GLY A 1 72 ? 14.956 4.491 -4.013 1.00 75.69 72 GLY A C 1
ATOM 528 O O . GLY A 1 72 ? 14.284 3.550 -3.581 1.00 75.69 72 GLY A O 1
ATOM 529 N N . GLU A 1 73 ? 15.371 5.487 -3.238 1.00 85.88 73 GLU A N 1
ATOM 530 C CA . GLU A 1 73 ? 14.930 5.710 -1.864 1.00 85.88 73 GLU A CA 1
ATOM 531 C C . GLU A 1 73 ? 14.169 7.036 -1.776 1.00 85.88 73 GLU A C 1
ATOM 533 O O . GLU A 1 73 ? 14.570 8.043 -2.363 1.00 85.88 73 GLU A O 1
ATOM 538 N N . VAL A 1 74 ? 13.071 7.041 -1.026 1.00 86.50 74 VAL A N 1
ATOM 539 C CA . VAL A 1 74 ? 12.302 8.244 -0.692 1.00 86.50 74 VAL A CA 1
ATOM 540 C C . VAL A 1 74 ? 12.274 8.409 0.816 1.00 86.50 74 VAL A C 1
ATOM 542 O O . VAL A 1 74 ? 12.159 7.428 1.544 1.00 86.50 74 VAL A O 1
ATOM 545 N N . SER A 1 75 ? 12.350 9.642 1.305 1.00 85.38 75 SER A N 1
ATOM 546 C CA . SER A 1 75 ? 12.287 9.938 2.742 1.00 85.38 75 SER A CA 1
ATOM 547 C C . SER A 1 75 ? 10.971 10.590 3.153 1.00 85.38 75 SER A C 1
ATOM 549 O O . SER A 1 75 ? 10.586 10.562 4.318 1.00 85.38 75 SER A O 1
ATOM 551 N N . THR A 1 76 ? 10.212 11.124 2.198 1.00 85.62 76 THR A N 1
ATOM 552 C CA . THR A 1 76 ? 8.940 11.807 2.464 1.00 85.62 76 THR A CA 1
ATOM 553 C C . THR A 1 76 ? 7.789 11.190 1.680 1.00 85.62 76 THR A C 1
ATOM 555 O O . THR A 1 76 ? 7.971 10.668 0.580 1.00 85.62 76 THR A O 1
ATOM 558 N N . PHE A 1 77 ? 6.570 11.332 2.204 1.00 83.56 77 PHE A N 1
ATOM 559 C CA . PHE A 1 77 ? 5.364 10.908 1.491 1.00 83.56 77 PHE A CA 1
ATOM 560 C C . PHE A 1 77 ? 5.189 11.631 0.143 1.00 83.56 77 PHE A C 1
ATOM 562 O O . PHE A 1 77 ? 4.748 11.034 -0.833 1.00 83.56 77 PHE A O 1
ATOM 569 N N . SER A 1 78 ? 5.580 12.908 0.059 1.00 83.62 78 SER A N 1
ATOM 570 C CA . SER A 1 78 ? 5.523 13.680 -1.192 1.00 83.62 78 SER A CA 1
ATOM 571 C C . SER A 1 78 ? 6.394 13.057 -2.290 1.00 83.62 78 SER A C 1
ATOM 573 O O . SER A 1 78 ? 5.955 12.921 -3.429 1.00 83.62 78 SER A O 1
ATOM 575 N N . GLN A 1 79 ? 7.602 12.607 -1.939 1.00 87.19 79 GLN A N 1
ATOM 576 C CA . GLN A 1 79 ? 8.484 11.902 -2.871 1.00 87.19 79 GLN A CA 1
ATOM 577 C C . GLN A 1 79 ? 7.922 10.534 -3.274 1.00 87.19 79 GLN A C 1
ATOM 579 O O . GLN A 1 79 ? 7.994 10.182 -4.448 1.00 87.19 79 GLN A O 1
ATOM 584 N N . LEU A 1 80 ? 7.316 9.794 -2.336 1.00 88.50 80 LEU A N 1
ATOM 585 C CA . LEU A 1 80 ? 6.619 8.546 -2.657 1.00 88.50 80 LEU A CA 1
ATOM 586 C C . LEU A 1 80 ? 5.475 8.788 -3.654 1.00 88.50 80 LEU A C 1
ATOM 588 O O . LEU A 1 80 ? 5.362 8.075 -4.646 1.00 88.50 80 LEU A O 1
ATOM 592 N N . ASN A 1 81 ? 4.651 9.814 -3.431 1.00 86.62 81 ASN A N 1
ATOM 593 C CA . ASN A 1 81 ? 3.560 10.157 -4.342 1.00 86.62 81 ASN A CA 1
ATOM 594 C C . ASN A 1 81 ? 4.084 10.578 -5.724 1.00 86.62 81 ASN A C 1
ATOM 596 O O . ASN A 1 81 ? 3.549 10.154 -6.745 1.00 86.62 81 ASN A O 1
ATOM 600 N N . ALA A 1 82 ? 5.167 11.362 -5.768 1.00 86.44 82 ALA A N 1
ATOM 601 C CA . ALA A 1 82 ? 5.815 11.736 -7.023 1.00 86.44 82 ALA A CA 1
ATOM 602 C C . ALA A 1 82 ? 6.315 10.500 -7.788 1.00 86.44 82 ALA A C 1
ATOM 604 O O . ALA A 1 82 ? 6.054 10.388 -8.984 1.00 86.44 82 ALA A O 1
ATOM 605 N N . PHE A 1 83 ? 6.946 9.542 -7.105 1.00 88.56 83 PHE A N 1
ATOM 606 C CA . PHE A 1 83 ? 7.339 8.269 -7.709 1.00 88.56 83 PHE A CA 1
ATOM 607 C C . PHE A 1 83 ? 6.134 7.507 -8.274 1.00 88.56 83 PHE A C 1
ATOM 609 O O . PHE A 1 83 ? 6.126 7.154 -9.449 1.00 88.56 83 PHE A O 1
ATOM 616 N N . LEU A 1 84 ? 5.083 7.319 -7.473 1.00 88.25 84 LEU A N 1
ATOM 617 C CA . LEU A 1 84 ? 3.883 6.580 -7.880 1.00 88.25 84 LEU A CA 1
ATOM 618 C C . LEU A 1 84 ? 3.141 7.222 -9.058 1.00 88.25 84 LEU A C 1
ATOM 620 O O . LEU A 1 84 ? 2.493 6.505 -9.818 1.00 88.25 84 LEU A O 1
ATOM 624 N N . SER A 1 85 ? 3.261 8.540 -9.237 1.00 86.69 85 SER A N 1
ATOM 625 C CA . SER A 1 85 ? 2.695 9.251 -10.390 1.00 86.69 85 SER A CA 1
ATOM 626 C C . SER A 1 85 ? 3.444 9.002 -11.707 1.00 86.69 85 SER A C 1
ATOM 628 O O . SER A 1 85 ? 2.896 9.256 -12.777 1.00 86.69 85 SER A O 1
ATOM 630 N N . LEU A 1 86 ? 4.686 8.509 -11.638 1.00 86.62 86 LEU A N 1
ATOM 631 C CA . LEU A 1 86 ? 5.511 8.148 -12.797 1.00 86.62 86 LEU A CA 1
ATOM 632 C C . LEU A 1 86 ? 5.419 6.659 -13.148 1.00 86.62 86 LEU A C 1
ATOM 634 O O . LEU A 1 86 ? 5.885 6.251 -14.212 1.00 86.62 86 LEU A O 1
ATOM 638 N N . VAL A 1 87 ? 4.839 5.850 -12.262 1.00 87.81 87 VAL A N 1
ATOM 639 C CA . VAL A 1 87 ? 4.676 4.415 -12.477 1.00 87.81 87 VAL A CA 1
ATOM 640 C C . VAL A 1 87 ? 3.673 4.166 -13.618 1.00 87.81 87 VAL A C 1
ATOM 642 O O . VAL A 1 87 ? 2.603 4.779 -13.630 1.00 87.81 87 VAL A O 1
ATOM 645 N N . PRO A 1 88 ? 3.967 3.246 -14.557 1.00 88.75 88 PRO A N 1
ATOM 646 C CA . PRO A 1 88 ? 3.028 2.876 -15.612 1.00 88.75 88 PRO A CA 1
ATOM 647 C C . PRO A 1 88 ? 1.702 2.324 -15.072 1.00 88.75 88 PRO A C 1
ATOM 649 O O . PRO A 1 88 ? 1.669 1.544 -14.117 1.00 88.75 88 PRO A O 1
ATOM 652 N N . THR A 1 89 ? 0.596 2.656 -15.737 1.00 89.50 89 THR A N 1
ATOM 653 C CA . THR A 1 89 ? -0.715 2.054 -15.462 1.00 89.50 89 THR A CA 1
ATOM 654 C C . THR A 1 89 ? -0.638 0.525 -15.539 1.00 89.50 89 THR A C 1
ATOM 656 O O . THR A 1 89 ? -0.099 -0.039 -16.491 1.00 89.50 89 THR A O 1
ATOM 659 N N . GLY A 1 90 ? -1.199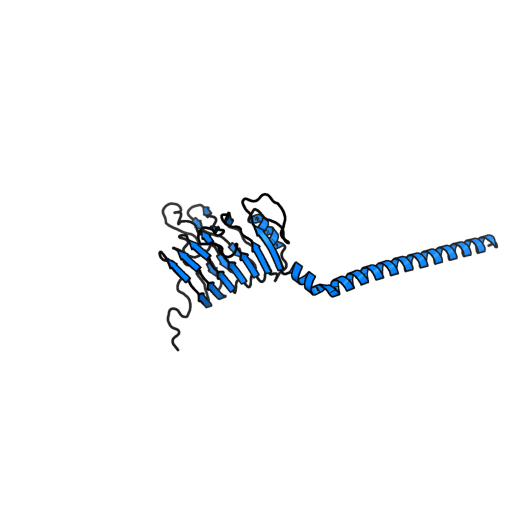 -0.160 -14.543 1.00 89.06 90 GLY A N 1
ATOM 660 C CA . GLY A 1 90 ? -1.204 -1.621 -14.446 1.00 89.06 90 GLY A CA 1
ATOM 661 C C . GLY A 1 90 ? 0.076 -2.244 -13.875 1.00 89.06 90 GLY A C 1
ATOM 662 O O . GLY A 1 90 ? 0.141 -3.467 -13.758 1.00 89.06 90 GLY A O 1
ATOM 663 N N . ALA A 1 91 ? 1.078 -1.445 -13.501 1.00 92.06 91 ALA A N 1
ATOM 664 C CA . ALA A 1 91 ? 2.281 -1.940 -12.834 1.00 92.06 91 ALA A CA 1
ATOM 665 C C . ALA A 1 91 ? 1.984 -2.484 -11.426 1.00 92.06 91 ALA A C 1
ATOM 667 O O . ALA A 1 91 ? 0.959 -2.178 -10.813 1.00 92.06 91 ALA A O 1
ATOM 668 N N . ARG A 1 92 ? 2.903 -3.283 -10.893 1.00 93.69 92 ARG A N 1
ATOM 669 C CA . ARG A 1 92 ? 2.937 -3.710 -9.497 1.00 93.69 92 ARG A CA 1
ATOM 670 C C . ARG A 1 92 ? 4.021 -2.925 -8.788 1.00 93.69 92 ARG A C 1
ATOM 672 O O . ARG A 1 92 ? 5.172 -2.932 -9.211 1.00 93.69 92 ARG A O 1
ATOM 679 N N . VAL A 1 93 ? 3.658 -2.266 -7.698 1.00 93.25 93 VAL A N 1
ATOM 680 C CA . VAL A 1 93 ? 4.580 -1.451 -6.915 1.00 93.25 93 VAL A CA 1
ATOM 681 C C . VAL A 1 93 ? 4.722 -2.030 -5.523 1.00 93.25 93 VAL A C 1
ATOM 683 O O . VAL A 1 93 ? 3.729 -2.196 -4.815 1.00 93.25 93 VAL A O 1
ATOM 686 N N . THR A 1 94 ? 5.960 -2.289 -5.109 1.00 95.12 94 THR A N 1
ATOM 687 C CA . THR A 1 94 ? 6.289 -2.651 -3.728 1.00 95.12 94 THR A CA 1
ATOM 688 C C . THR A 1 94 ? 7.019 -1.504 -3.041 1.00 95.12 94 THR A C 1
ATOM 690 O O . THR A 1 94 ? 8.123 -1.131 -3.425 1.00 95.12 94 THR A O 1
ATOM 693 N N . VAL A 1 95 ? 6.404 -0.964 -1.997 1.00 94.44 95 VAL A N 1
ATOM 694 C CA . VAL A 1 95 ? 6.971 0.024 -1.083 1.00 94.44 95 VAL A CA 1
ATOM 695 C C . VAL A 1 95 ? 7.509 -0.717 0.137 1.00 94.44 95 VAL A C 1
ATOM 697 O O . VAL A 1 95 ? 6.747 -1.188 0.985 1.00 94.44 95 VAL A O 1
ATOM 700 N N . ASN A 1 96 ? 8.830 -0.831 0.224 1.00 94.75 96 ASN A N 1
ATOM 701 C CA . ASN A 1 96 ? 9.498 -1.412 1.378 1.00 94.75 96 ASN A CA 1
ATOM 702 C C . ASN A 1 96 ? 9.558 -0.386 2.512 1.00 94.75 96 ASN A C 1
ATOM 704 O O . ASN A 1 96 ? 10.102 0.711 2.344 1.00 94.75 96 ASN A O 1
ATOM 708 N N . VAL A 1 97 ? 9.024 -0.776 3.664 1.00 93.81 97 VAL A N 1
ATOM 709 C CA . VAL A 1 97 ? 9.058 -0.020 4.918 1.00 93.81 97 VAL A CA 1
ATOM 710 C C . VAL A 1 97 ? 9.915 -0.767 5.946 1.00 93.81 97 VAL A C 1
ATOM 712 O O . VAL A 1 97 ? 10.088 -1.980 5.861 1.00 93.81 97 VAL A O 1
ATOM 715 N N . PHE A 1 98 ? 10.523 -0.051 6.887 1.00 91.56 98 PHE A N 1
ATOM 716 C CA . PHE A 1 98 ? 11.641 -0.529 7.701 1.00 91.56 98 PHE A CA 1
ATOM 717 C C . PHE A 1 98 ? 11.280 -0.584 9.192 1.00 91.56 98 PHE A C 1
ATOM 719 O O . PHE A 1 98 ? 10.459 0.197 9.667 1.00 91.56 98 PHE A O 1
ATOM 726 N N . PRO A 1 99 ? 11.860 -1.531 9.947 1.00 90.94 99 PRO A N 1
ATOM 727 C CA . PRO A 1 99 ? 11.454 -1.792 11.323 1.00 90.94 99 PRO A CA 1
ATOM 728 C C . PRO A 1 99 ? 11.789 -0.612 12.234 1.00 90.94 99 PRO A C 1
ATOM 730 O O . PRO A 1 99 ? 12.849 -0.006 12.096 1.00 90.94 99 PRO A O 1
ATOM 733 N N . GLY A 1 100 ? 10.902 -0.320 13.185 1.00 84.94 100 GLY A N 1
ATOM 734 C CA . GLY A 1 100 ? 11.077 0.778 14.142 1.00 84.94 100 GLY A CA 1
ATOM 735 C C . GLY A 1 100 ? 10.904 2.185 13.557 1.00 84.94 100 GLY A C 1
ATOM 736 O O . GLY A 1 100 ? 11.069 3.159 14.286 1.00 84.94 100 GLY A O 1
ATOM 737 N N . GLU A 1 101 ? 10.564 2.303 12.272 1.00 89.88 101 GLU A N 1
ATOM 738 C CA . GLU A 1 101 ? 10.250 3.580 11.635 1.00 89.88 101 GLU A CA 1
ATOM 739 C C . GLU A 1 101 ? 8.754 3.892 11.740 1.00 89.88 101 GLU A C 1
ATOM 741 O O . GLU A 1 101 ? 7.895 3.018 11.568 1.00 89.88 101 GLU A O 1
ATOM 746 N N . THR A 1 102 ? 8.450 5.173 11.947 1.00 89.88 102 THR A N 1
ATOM 747 C CA . THR A 1 102 ? 7.090 5.707 11.864 1.00 89.88 102 THR A CA 1
ATOM 748 C C . THR A 1 102 ? 6.940 6.530 10.594 1.00 89.88 102 THR A C 1
ATOM 750 O O . THR A 1 102 ? 7.662 7.496 10.346 1.00 89.88 102 THR A O 1
ATOM 753 N N . TYR A 1 103 ? 5.952 6.156 9.798 1.00 89.25 103 TYR A N 1
ATOM 754 C CA . TYR A 1 103 ? 5.655 6.730 8.503 1.00 89.25 103 TYR A CA 1
ATOM 755 C C . TYR A 1 103 ? 4.457 7.652 8.625 1.00 89.25 103 TYR A C 1
ATOM 757 O O . TYR A 1 103 ? 3.309 7.206 8.595 1.00 89.25 103 TYR A O 1
ATOM 765 N N . LEU A 1 104 ? 4.727 8.948 8.759 1.00 83.31 104 LEU A N 1
ATOM 766 C CA . LEU A 1 104 ? 3.667 9.944 8.736 1.00 83.31 104 LEU A CA 1
ATOM 767 C C . LEU A 1 104 ? 3.106 10.056 7.317 1.00 83.31 104 LEU A C 1
ATOM 769 O O . LEU A 1 104 ? 3.802 10.490 6.393 1.00 83.31 104 LEU A O 1
ATOM 773 N N . ILE A 1 105 ? 1.832 9.709 7.165 1.00 80.38 105 ILE A N 1
ATOM 774 C CA . ILE A 1 105 ? 1.088 9.933 5.930 1.00 80.38 105 ILE A CA 1
ATOM 775 C C . ILE A 1 105 ? 0.215 11.182 6.128 1.00 80.38 105 ILE A C 1
ATOM 777 O O . ILE A 1 105 ? -0.745 11.139 6.903 1.00 80.38 105 ILE A O 1
ATOM 781 N N . PRO A 1 106 ? 0.547 12.317 5.482 1.00 70.94 106 PRO A N 1
ATOM 782 C CA . PRO A 1 106 ? -0.268 13.520 5.564 1.00 70.94 106 PRO A CA 1
ATOM 783 C C . PRO A 1 106 ? -1.575 13.334 4.789 1.00 70.94 106 PRO A C 1
ATOM 785 O O . PRO A 1 106 ? -1.643 12.531 3.861 1.00 70.94 106 PRO A O 1
ATOM 788 N N . GLN A 1 107 ? -2.581 14.157 5.096 1.00 69.00 107 GLN A N 1
ATOM 789 C CA . GLN A 1 107 ? -3.810 14.246 4.308 1.00 69.00 107 GLN A CA 1
ATOM 790 C C . GLN A 1 107 ? -3.475 14.628 2.859 1.00 69.00 107 GLN A C 1
ATOM 792 O O . GLN A 1 107 ? -3.246 15.796 2.534 1.00 69.00 107 GLN A O 1
ATOM 797 N N . THR A 1 108 ? -3.370 13.644 1.972 1.00 66.62 108 THR A N 1
ATOM 798 C CA . THR A 1 108 ? -2.971 13.848 0.578 1.00 66.62 108 THR A CA 1
ATOM 799 C C . THR A 1 108 ? -3.567 12.755 -0.306 1.00 66.62 108 THR A C 1
ATOM 801 O O . THR A 1 108 ? -3.823 11.629 0.117 1.00 66.62 108 THR A O 1
ATOM 804 N N . ILE A 1 109 ? -3.819 13.116 -1.564 1.00 67.94 109 ILE A N 1
ATOM 805 C CA . ILE A 1 109 ? -4.282 12.193 -2.595 1.00 67.94 109 ILE A CA 1
ATOM 806 C C . ILE A 1 109 ? -3.071 11.458 -3.160 1.00 67.94 109 ILE A C 1
ATOM 808 O O . ILE A 1 109 ? -2.142 12.089 -3.671 1.00 67.94 109 ILE A O 1
ATOM 812 N N . LEU A 1 110 ? -3.112 10.134 -3.098 1.00 75.06 110 LEU A N 1
ATOM 813 C CA . LEU A 1 110 ? -2.172 9.278 -3.795 1.00 75.06 110 LEU A CA 1
ATOM 814 C C . LEU A 1 110 ? -2.741 8.977 -5.181 1.00 75.06 110 LEU A C 1
ATOM 816 O O . LEU A 1 110 ? -3.785 8.336 -5.325 1.00 75.06 110 LEU A O 1
ATOM 820 N N . SER A 1 111 ? -2.078 9.501 -6.205 1.00 74.19 111 SER A N 1
ATOM 821 C CA . SER A 1 111 ? -2.519 9.347 -7.589 1.00 74.19 111 SER A CA 1
ATOM 822 C C . SER A 1 111 ? -1.725 8.225 -8.237 1.00 74.19 111 SER A C 1
ATOM 824 O O . SER A 1 111 ? -0.559 8.404 -8.574 1.00 74.19 111 SER A O 1
ATOM 826 N N . THR A 1 112 ? -2.354 7.065 -8.405 1.00 82.81 112 THR A N 1
ATOM 827 C CA . THR A 1 112 ? -1.746 5.917 -9.080 1.00 82.81 112 THR A CA 1
ATOM 828 C C . THR A 1 112 ? -2.807 5.076 -9.778 1.00 82.81 112 THR A C 1
ATOM 830 O O . THR A 1 112 ? -3.955 5.018 -9.333 1.00 82.81 112 THR A O 1
ATOM 833 N N . GLU A 1 113 ? -2.404 4.414 -10.857 1.00 85.88 113 GLU A N 1
ATOM 834 C CA . GLU A 1 113 ? -3.208 3.429 -11.587 1.00 85.88 113 GLU A CA 1
ATOM 835 C C . GLU A 1 113 ? -2.507 2.058 -11.624 1.00 85.88 113 GLU A C 1
ATOM 837 O O . GLU A 1 113 ? -2.609 1.308 -12.596 1.00 85.88 113 GLU A O 1
ATOM 842 N N . ALA A 1 114 ? -1.724 1.748 -10.589 1.00 86.75 114 ALA A N 1
ATOM 843 C CA . ALA A 1 114 ? -1.048 0.465 -10.436 1.00 86.75 114 ALA A CA 1
ATOM 844 C C . ALA A 1 114 ? -2.062 -0.687 -10.307 1.00 86.75 114 ALA A C 1
ATOM 846 O O . ALA A 1 114 ? -3.075 -0.560 -9.627 1.00 86.75 114 ALA A O 1
ATOM 847 N N . ALA A 1 115 ? -1.776 -1.850 -10.893 1.00 90.88 115 ALA A N 1
ATOM 848 C CA . ALA A 1 115 ? -2.569 -3.053 -10.637 1.00 90.88 115 ALA A CA 1
ATOM 849 C C . ALA A 1 115 ? -2.424 -3.507 -9.176 1.00 90.88 115 ALA A C 1
ATOM 851 O O . ALA A 1 115 ? -3.402 -3.887 -8.541 1.00 90.88 115 ALA A O 1
ATOM 852 N N . GLU A 1 116 ? -1.217 -3.429 -8.615 1.00 93.50 116 GLU A N 1
ATOM 853 C CA . GLU A 1 116 ? -0.976 -3.742 -7.207 1.00 93.50 116 GLU A CA 1
ATOM 854 C C . GLU A 1 116 ? -0.138 -2.641 -6.562 1.00 93.50 116 GLU A C 1
ATOM 856 O O . GLU A 1 116 ? 0.911 -2.273 -7.087 1.00 93.50 116 GLU A O 1
ATOM 861 N N . LEU A 1 117 ? -0.577 -2.154 -5.404 1.00 93.25 117 LEU A N 1
ATOM 862 C CA . LEU A 1 117 ? 0.240 -1.344 -4.508 1.00 93.25 117 LEU A CA 1
ATOM 863 C C . LEU A 1 117 ? 0.431 -2.120 -3.209 1.00 93.25 117 LEU A C 1
ATOM 865 O O . LEU A 1 117 ? -0.534 -2.427 -2.507 1.00 93.25 117 LEU A O 1
ATOM 869 N N . ARG A 1 118 ? 1.682 -2.440 -2.894 1.00 95.44 118 ARG A N 1
ATOM 870 C CA . ARG A 1 118 ? 2.056 -3.214 -1.718 1.00 95.44 118 ARG A CA 1
ATOM 871 C C . ARG A 1 118 ? 2.922 -2.385 -0.783 1.00 95.44 118 ARG A C 1
ATOM 873 O O . ARG A 1 118 ? 3.946 -1.877 -1.214 1.00 95.44 118 ARG A O 1
ATOM 880 N N . PHE A 1 119 ? 2.571 -2.330 0.494 1.00 94.81 119 PHE A N 1
ATOM 881 C CA . PHE A 1 119 ? 3.455 -1.871 1.563 1.00 94.81 119 PHE A CA 1
ATOM 882 C C . PHE A 1 119 ? 3.940 -3.088 2.345 1.00 94.81 119 PHE A C 1
ATOM 884 O O . PHE A 1 119 ? 3.129 -3.856 2.870 1.00 94.81 119 PHE A O 1
ATOM 891 N N . GLN A 1 120 ? 5.255 -3.286 2.383 1.00 95.75 120 GLN A N 1
ATOM 892 C CA . GLN A 1 120 ? 5.859 -4.499 2.924 1.00 95.75 120 GLN A CA 1
ATOM 893 C C . GLN A 1 120 ? 6.946 -4.154 3.944 1.00 95.75 120 GLN A C 1
ATOM 895 O O . GLN A 1 120 ? 7.940 -3.508 3.609 1.00 95.75 120 GLN A O 1
ATOM 900 N N . GLY A 1 121 ? 6.744 -4.597 5.184 1.00 94.19 121 GLY A N 1
ATOM 901 C CA . GLY A 1 121 ? 7.774 -4.628 6.215 1.00 94.19 121 GLY A CA 1
ATOM 902 C C . GLY A 1 121 ? 8.657 -5.877 6.111 1.00 94.19 121 GLY A C 1
ATOM 903 O O . GLY A 1 121 ? 8.385 -6.776 5.311 1.00 94.19 121 GLY A O 1
ATOM 904 N N . PRO A 1 122 ? 9.737 -5.964 6.905 1.00 90.00 122 PRO A N 1
ATOM 905 C CA . PRO A 1 122 ? 10.542 -7.175 6.989 1.00 90.00 122 PRO A CA 1
ATOM 906 C C . PRO A 1 122 ? 9.754 -8.344 7.591 1.00 90.00 122 PRO A C 1
ATOM 908 O O . PRO A 1 122 ? 9.038 -8.185 8.580 1.00 90.00 122 PRO A O 1
ATOM 911 N N . ASP A 1 123 ? 9.958 -9.536 7.033 1.00 87.62 123 ASP A N 1
ATOM 912 C CA . ASP A 1 123 ? 9.326 -10.764 7.515 1.00 87.62 123 ASP A CA 1
ATOM 913 C C . ASP A 1 123 ? 9.751 -11.119 8.951 1.00 87.62 123 ASP A C 1
ATOM 915 O O . ASP A 1 123 ? 10.903 -10.939 9.353 1.00 87.62 123 ASP A O 1
ATOM 919 N N . GLY A 1 124 ? 8.825 -11.719 9.706 1.00 82.38 124 GLY A N 1
ATOM 920 C CA . GLY A 1 124 ? 9.121 -12.353 10.997 1.00 82.38 124 GLY A CA 1
ATOM 921 C C . GLY A 1 124 ? 9.232 -11.397 12.187 1.00 82.38 124 GLY A C 1
ATOM 922 O O . GLY A 1 124 ? 9.649 -11.817 13.266 1.00 82.38 124 GLY A O 1
ATOM 923 N N . LEU A 1 125 ? 8.850 -10.131 12.019 1.00 83.88 125 LEU A N 1
ATOM 924 C CA . LEU A 1 125 ? 8.799 -9.168 13.115 1.00 83.88 125 LEU A CA 1
ATOM 925 C C . LEU A 1 125 ? 7.584 -9.406 14.023 1.00 83.88 125 LEU A C 1
ATOM 927 O O . LEU A 1 125 ? 6.467 -9.669 13.559 1.00 83.88 125 LEU A O 1
ATOM 931 N N . SER A 1 126 ? 7.800 -9.269 15.332 1.00 80.12 126 SER A N 1
ATOM 932 C CA . SER A 1 126 ? 6.731 -9.227 16.331 1.00 80.12 126 SER A CA 1
ATOM 933 C C . SER A 1 126 ? 5.966 -7.902 16.274 1.00 80.12 126 SER A C 1
ATOM 935 O O . SER A 1 126 ? 6.524 -6.874 15.881 1.00 80.12 126 SER A O 1
ATOM 937 N N . ALA A 1 127 ? 4.707 -7.921 16.723 1.00 71.06 127 ALA A N 1
ATOM 938 C CA . ALA A 1 127 ? 3.917 -6.707 16.935 1.00 71.06 127 ALA A CA 1
ATOM 939 C C . ALA A 1 127 ? 4.701 -5.687 17.786 1.00 71.06 127 ALA A C 1
ATOM 941 O O . ALA A 1 127 ? 5.410 -6.073 18.723 1.00 71.06 127 ALA A O 1
ATOM 942 N N . GLY A 1 128 ? 4.638 -4.406 17.411 1.00 76.81 128 GLY A N 1
ATOM 943 C CA . GLY A 1 128 ? 5.385 -3.318 18.060 1.00 76.81 128 GLY A CA 1
ATOM 944 C C . GLY A 1 128 ? 6.853 -3.168 17.629 1.00 76.81 128 GLY A C 1
ATOM 945 O O . GLY A 1 128 ? 7.501 -2.197 18.007 1.00 76.81 128 GLY A O 1
ATOM 946 N N . SER A 1 129 ? 7.403 -4.097 16.837 1.00 86.19 129 SER A N 1
ATOM 947 C CA . SER A 1 129 ? 8.713 -3.936 16.166 1.00 86.19 129 SER A CA 1
ATOM 948 C C . SER A 1 129 ? 8.587 -3.696 14.659 1.00 86.19 129 SER A C 1
ATOM 950 O O . SER A 1 129 ? 9.585 -3.442 13.979 1.00 86.19 129 SER A O 1
ATOM 952 N N . ARG A 1 130 ? 7.368 -3.803 14.128 1.00 92.56 130 ARG A N 1
ATOM 953 C CA . ARG A 1 130 ? 7.054 -3.552 12.723 1.00 92.56 130 ARG A CA 1
ATOM 954 C C . ARG A 1 130 ? 7.082 -2.050 12.414 1.00 92.56 130 ARG A C 1
ATOM 956 O O . ARG A 1 130 ? 6.937 -1.239 13.327 1.00 92.56 130 ARG A O 1
ATOM 963 N N . PRO A 1 131 ? 7.285 -1.671 11.142 1.00 94.19 131 PRO A N 1
ATOM 964 C CA . PRO A 1 131 ? 7.020 -0.311 10.681 1.00 94.19 131 PRO A CA 1
ATOM 965 C C . PRO A 1 131 ? 5.583 0.099 11.005 1.00 94.19 131 PRO A C 1
ATOM 967 O O . PRO A 1 131 ? 4.666 -0.705 10.830 1.00 94.19 131 PRO A O 1
ATOM 970 N N . VAL A 1 132 ? 5.394 1.354 11.411 1.00 93.00 132 VAL A N 1
ATOM 971 C CA . VAL A 1 132 ? 4.068 1.907 11.725 1.00 93.00 132 VAL A CA 1
ATOM 972 C C . VAL A 1 132 ? 3.686 2.950 10.683 1.00 93.00 132 VAL A C 1
ATOM 974 O O . VAL A 1 132 ? 4.380 3.956 10.534 1.00 93.00 132 VAL A O 1
ATOM 977 N N . LEU A 1 133 ? 2.575 2.746 9.976 1.00 90.88 133 LEU A N 1
ATOM 978 C CA . LEU A 1 133 ? 1.941 3.800 9.184 1.00 90.88 133 LEU A CA 1
ATOM 979 C C . LEU A 1 133 ? 1.020 4.599 10.109 1.00 90.88 133 LEU A C 1
ATOM 981 O O . LEU A 1 133 ? 0.029 4.066 10.607 1.00 90.88 133 LEU A O 1
ATOM 985 N N . MET A 1 134 ? 1.353 5.869 10.340 1.00 86.94 134 MET A N 1
ATOM 986 C CA . MET A 1 134 ? 0.669 6.717 11.319 1.00 86.94 134 MET A CA 1
ATOM 987 C C . MET A 1 134 ? -0.121 7.823 10.637 1.00 86.94 134 MET A C 1
ATOM 989 O O . MET A 1 134 ? 0.420 8.574 9.810 1.00 86.94 134 MET A O 1
ATOM 993 N N . ALA A 1 135 ? -1.405 7.919 10.977 1.00 77.19 135 ALA A N 1
ATOM 994 C CA . ALA A 1 135 ? -2.301 8.860 10.336 1.00 77.19 135 ALA A CA 1
ATOM 995 C C . ALA A 1 135 ? -2.045 10.308 10.743 1.00 77.19 135 ALA A C 1
ATOM 997 O O . ALA A 1 135 ? -1.916 10.640 11.919 1.00 77.19 135 ALA A O 1
ATOM 998 N N . GLY A 1 136 ? -1.980 11.195 9.746 1.00 70.44 136 GLY A N 1
ATOM 999 C CA . GLY A 1 136 ? -1.970 12.629 9.990 1.00 70.44 136 GLY A CA 1
ATOM 1000 C C . GLY A 1 136 ? -3.307 13.088 10.575 1.00 70.44 136 GLY A C 1
ATOM 1001 O O . GLY A 1 136 ? -4.368 12.816 10.013 1.00 70.44 136 GLY A O 1
ATOM 1002 N N . LEU A 1 137 ? -3.256 13.822 11.686 1.00 67.62 137 LEU A N 1
ATOM 1003 C CA . LEU A 1 137 ? -4.426 14.481 12.264 1.00 67.62 137 LEU A CA 1
ATOM 1004 C C . LEU A 1 137 ? -4.672 15.820 11.554 1.00 67.62 137 LEU A C 1
ATOM 1006 O O . LEU A 1 137 ? -3.764 16.646 11.446 1.00 67.62 137 LEU A O 1
ATOM 1010 N N . TYR A 1 138 ? -5.904 16.052 11.098 1.00 61.81 138 TYR A N 1
ATOM 1011 C CA . TYR A 1 138 ? -6.356 17.351 10.602 1.00 61.81 138 TYR A CA 1
ATOM 1012 C C . TYR A 1 138 ? -7.340 17.969 11.590 1.00 61.81 138 TYR A C 1
ATOM 1014 O O . TYR A 1 138 ? -8.397 17.398 11.852 1.00 61.81 138 TYR A O 1
ATOM 1022 N N . GLU A 1 139 ? -7.034 19.168 12.079 1.00 62.69 139 GLU A N 1
ATOM 1023 C CA . GLU A 1 139 ? -7.948 19.976 12.884 1.00 62.69 139 GLU A CA 1
ATOM 1024 C C . GLU A 1 139 ? -8.150 21.339 12.216 1.00 62.69 139 GLU A C 1
ATOM 1026 O O . GLU A 1 139 ? -7.195 22.071 11.951 1.00 62.69 139 GLU A O 1
ATOM 1031 N N . ASN A 1 140 ? -9.404 21.698 11.938 1.00 59.72 140 ASN A N 1
ATOM 1032 C CA . ASN A 1 140 ? -9.762 23.035 11.478 1.00 59.72 140 ASN A CA 1
ATOM 1033 C C . ASN A 1 140 ? -11.172 23.415 11.938 1.00 59.72 140 ASN A C 1
ATOM 1035 O O . ASN A 1 140 ? -12.140 22.729 11.617 1.00 59.72 140 ASN A O 1
ATOM 1039 N N . SER A 1 141 ? -11.291 24.552 12.631 1.00 59.94 141 SER A N 1
ATOM 1040 C CA . SER A 1 141 ? -12.552 25.278 12.866 1.00 59.94 141 SER A CA 1
ATOM 1041 C C . SER A 1 141 ? -13.748 24.403 13.291 1.00 59.94 141 SER A C 1
ATOM 1043 O O . SER A 1 141 ? -14.845 24.550 12.757 1.00 59.94 141 SER A O 1
ATOM 1045 N N . GLY A 1 142 ? -13.551 23.486 14.247 1.00 59.66 142 GLY A N 1
ATOM 1046 C CA . GLY A 1 142 ? -14.613 22.607 14.767 1.00 59.66 142 GLY A CA 1
ATOM 1047 C C . GLY A 1 142 ? -14.809 21.290 14.005 1.00 59.66 142 GLY A C 1
ATOM 1048 O O . GLY A 1 142 ? -15.738 20.546 14.306 1.00 59.66 142 GLY A O 1
ATOM 1049 N N . SER A 1 143 ? -13.936 20.992 13.043 1.00 58.34 143 SER A N 1
ATOM 1050 C CA . SER A 1 143 ? -13.842 19.709 12.352 1.00 58.34 143 SER A CA 1
ATOM 1051 C C . SER A 1 143 ? -12.481 19.080 12.633 1.00 58.34 143 SER A C 1
ATOM 1053 O O . SER A 1 143 ? -11.443 19.708 12.429 1.00 58.34 143 SER A O 1
ATOM 1055 N N . ASN A 1 144 ? -12.489 17.821 13.046 1.00 60.34 144 ASN A N 1
ATOM 1056 C CA . ASN A 1 144 ? -11.320 16.966 13.200 1.00 60.34 144 ASN A CA 1
ATOM 1057 C C . ASN A 1 144 ? -11.472 15.757 12.278 1.00 60.34 144 ASN A C 1
ATOM 1059 O O . ASN A 1 144 ? -12.392 14.962 12.438 1.00 60.34 144 ASN A O 1
ATOM 1063 N N . ALA A 1 145 ? -10.593 15.621 11.294 1.00 60.84 145 ALA A N 1
ATOM 1064 C CA . ALA A 1 145 ? -10.602 14.491 10.377 1.00 60.84 145 ALA A CA 1
ATOM 1065 C C . ALA A 1 145 ? -9.296 13.712 10.500 1.00 60.84 145 ALA A C 1
ATOM 1067 O O . ALA A 1 145 ? -8.224 14.289 10.673 1.00 60.84 145 ALA A O 1
ATOM 1068 N N . VAL A 1 146 ? -9.410 12.395 10.365 1.00 60.31 146 VAL A N 1
ATOM 1069 C CA . VAL A 1 146 ? -8.273 11.526 10.079 1.00 60.31 146 VAL A CA 1
ATOM 1070 C C . VAL A 1 146 ? -8.439 11.111 8.626 1.00 60.31 146 VAL A C 1
ATOM 1072 O O . VAL A 1 146 ? -9.401 10.420 8.282 1.00 60.31 146 VAL A O 1
ATOM 1075 N N . ASP A 1 147 ? -7.557 11.614 7.772 1.00 60.31 147 ASP A N 1
ATOM 1076 C CA . ASP A 1 147 ? -7.548 11.341 6.337 1.00 60.31 147 ASP A CA 1
ATOM 1077 C C . ASP A 1 147 ? -6.121 10.936 5.972 1.00 60.31 147 ASP A C 1
ATOM 1079 O O . ASP A 1 147 ? -5.165 11.647 6.285 1.00 60.31 147 ASP A O 1
ATOM 1083 N N . PHE A 1 148 ? -5.980 9.746 5.404 1.00 65.56 148 PHE A N 1
ATOM 1084 C CA . PHE A 1 148 ? -4.713 9.019 5.354 1.00 65.56 148 PHE A CA 1
ATOM 1085 C C . PHE A 1 148 ? -4.324 8.771 3.907 1.00 65.56 148 PHE A C 1
ATOM 1087 O O . PHE A 1 148 ? -3.304 9.243 3.432 1.00 65.56 148 PHE A O 1
ATOM 1094 N N . LEU A 1 149 ? -5.182 8.095 3.156 1.00 70.62 149 LEU A N 1
ATOM 1095 C CA . LEU A 1 149 ? -4.930 7.730 1.783 1.00 70.62 149 LEU A CA 1
ATOM 1096 C C . LEU A 1 149 ? -6.221 7.818 0.976 1.00 70.62 149 LEU A C 1
ATOM 1098 O O . LEU A 1 149 ? -7.084 6.935 1.023 1.00 70.62 149 LEU A O 1
ATOM 1102 N N . ARG A 1 150 ? -6.317 8.864 0.158 1.00 74.38 150 ARG A N 1
ATOM 1103 C CA . ARG A 1 150 ? -7.293 8.913 -0.928 1.00 74.38 150 ARG A CA 1
ATOM 1104 C C . ARG A 1 150 ? -6.623 8.458 -2.214 1.00 74.38 150 ARG A C 1
ATOM 1106 O O . ARG A 1 150 ? -5.753 9.158 -2.722 1.00 74.38 150 ARG A O 1
ATOM 1113 N N . ILE A 1 151 ? -7.063 7.329 -2.758 1.00 75.69 151 ILE A N 1
ATOM 1114 C CA . ILE A 1 151 ? -6.617 6.871 -4.077 1.00 75.69 151 ILE A CA 1
ATOM 1115 C C . ILE A 1 151 ? -7.601 7.401 -5.118 1.00 75.69 151 ILE A C 1
ATOM 1117 O O . ILE A 1 151 ? -8.771 7.019 -5.112 1.00 75.69 151 ILE A O 1
ATOM 1121 N N . SER A 1 152 ? -7.140 8.315 -5.976 1.00 70.69 152 SER A N 1
ATOM 1122 C CA . SER A 1 152 ? -7.959 8.911 -7.046 1.00 70.69 152 SER A CA 1
ATOM 1123 C C . SER A 1 152 ? -7.965 8.106 -8.350 1.00 70.69 152 SER A C 1
ATOM 1125 O O . SER A 1 152 ? -8.697 8.465 -9.267 1.00 70.69 152 SER A O 1
ATOM 1127 N N . GLY A 1 153 ? -7.153 7.050 -8.448 1.00 73.75 153 GLY A N 1
ATOM 1128 C CA . GLY A 1 153 ? -7.099 6.149 -9.603 1.00 73.75 153 GLY A CA 1
ATOM 1129 C C . GLY A 1 153 ? -7.683 4.762 -9.323 1.00 73.75 153 GLY A C 1
ATOM 1130 O O . GLY A 1 153 ? -8.335 4.524 -8.303 1.00 73.75 153 GLY A O 1
ATOM 1131 N N . PHE A 1 154 ? -7.450 3.834 -10.251 1.00 79.81 154 PHE A N 1
ATOM 1132 C CA . PHE A 1 154 ? -7.828 2.430 -10.102 1.00 79.81 154 PHE A CA 1
ATOM 1133 C C . PHE A 1 154 ? -6.635 1.622 -9.592 1.00 79.81 154 PHE A C 1
ATOM 1135 O O . PHE A 1 154 ? -5.609 1.562 -10.260 1.00 79.81 154 PHE A O 1
ATOM 1142 N N . VAL A 1 155 ? -6.791 0.983 -8.432 1.00 85.38 155 VAL A N 1
ATOM 1143 C CA . VAL A 1 155 ? -5.810 0.034 -7.896 1.00 85.38 155 VAL A CA 1
ATOM 1144 C C . VAL A 1 155 ? -6.507 -1.291 -7.687 1.00 85.38 155 VAL A C 1
ATOM 1146 O O . VAL A 1 155 ? -7.393 -1.383 -6.846 1.00 85.38 155 VAL A O 1
ATOM 1149 N N . GLU A 1 156 ? -6.144 -2.322 -8.446 1.00 89.00 156 GLU A N 1
ATOM 1150 C CA . GLU A 1 156 ? -6.850 -3.604 -8.355 1.00 89.00 156 GLU A CA 1
ATOM 1151 C C . GLU A 1 156 ? -6.662 -4.233 -6.971 1.00 89.00 156 GLU A C 1
ATOM 1153 O O . GLU A 1 156 ? -7.652 -4.618 -6.337 1.00 89.00 156 GLU A O 1
ATOM 1158 N N . ARG A 1 157 ? -5.416 -4.250 -6.479 1.00 91.88 157 ARG A N 1
ATOM 1159 C CA . ARG A 1 157 ? -5.052 -4.762 -5.158 1.00 91.88 157 ARG A CA 1
ATOM 1160 C C . ARG A 1 157 ? -4.240 -3.764 -4.338 1.00 91.88 157 ARG A C 1
ATOM 1162 O O . ARG A 1 157 ? -3.169 -3.332 -4.755 1.00 91.88 157 ARG A O 1
ATOM 1169 N N . LEU A 1 158 ? -4.703 -3.487 -3.123 1.00 91.62 158 LEU A N 1
ATOM 1170 C CA . LEU A 1 158 ? -3.927 -2.813 -2.085 1.00 91.62 158 LEU A CA 1
ATOM 1171 C C . LEU A 1 158 ? -3.544 -3.833 -1.010 1.00 91.62 158 LEU A C 1
ATOM 1173 O O . LEU A 1 158 ? -4.412 -4.490 -0.433 1.00 91.62 158 LEU A O 1
ATOM 1177 N N . PHE A 1 159 ? -2.247 -3.988 -0.764 1.00 95.00 159 PHE A N 1
ATOM 1178 C CA . PHE A 1 159 ? -1.725 -5.047 0.094 1.00 95.00 159 PHE A CA 1
ATOM 1179 C C . PHE A 1 159 ? -0.778 -4.502 1.164 1.00 95.00 159 PHE A C 1
ATOM 1181 O O . PHE A 1 159 ? 0.200 -3.826 0.861 1.00 95.00 159 PHE A O 1
ATOM 1188 N N . PHE A 1 160 ? -1.047 -4.844 2.419 1.00 94.81 160 PHE A N 1
ATOM 1189 C CA . PHE A 1 160 ? -0.202 -4.545 3.565 1.00 94.81 160 PHE A CA 1
ATOM 1190 C C . PHE A 1 160 ? 0.303 -5.838 4.189 1.00 94.81 160 PHE A C 1
ATOM 1192 O O . PHE A 1 160 ? -0.486 -6.747 4.470 1.00 94.81 160 PHE A O 1
ATOM 1199 N N . ARG A 1 161 ? 1.616 -5.918 4.404 1.00 96.12 161 ARG A N 1
ATOM 1200 C CA . ARG A 1 161 ? 2.258 -7.092 4.986 1.00 96.12 161 ARG A CA 1
ATOM 1201 C C . ARG A 1 161 ? 3.333 -6.714 5.993 1.00 96.12 161 ARG A C 1
ATOM 1203 O O . ARG A 1 161 ? 4.276 -6.019 5.628 1.00 96.12 161 ARG A O 1
ATOM 1210 N N . ASP A 1 162 ? 3.215 -7.242 7.209 1.00 95.69 162 ASP A N 1
ATOM 1211 C CA . ASP A 1 162 ? 4.172 -7.022 8.299 1.00 95.69 162 ASP A CA 1
ATOM 1212 C C . ASP A 1 162 ? 4.346 -5.515 8.606 1.00 95.69 162 ASP A C 1
ATOM 1214 O O . ASP A 1 162 ? 5.448 -5.022 8.845 1.00 95.69 162 ASP A O 1
ATOM 1218 N N . VAL A 1 163 ? 3.227 -4.780 8.573 1.00 94.31 163 VAL A N 1
ATOM 1219 C CA . VAL A 1 163 ? 3.124 -3.335 8.835 1.00 94.31 163 VAL A CA 1
ATOM 1220 C C . VAL A 1 163 ? 1.996 -3.086 9.832 1.00 94.31 163 VAL A C 1
ATOM 1222 O O . VAL A 1 163 ? 0.901 -3.624 9.656 1.00 94.31 163 VAL A O 1
ATOM 1225 N N . ASP A 1 164 ? 2.258 -2.261 10.840 1.00 93.62 164 ASP A N 1
ATOM 1226 C CA . ASP A 1 164 ? 1.275 -1.853 11.841 1.00 93.62 164 ASP A CA 1
ATOM 1227 C C . ASP A 1 164 ? 0.688 -0.471 11.491 1.00 93.62 164 ASP A C 1
ATOM 1229 O O . ASP A 1 164 ? 1.283 0.320 10.752 1.00 93.62 164 ASP A O 1
ATOM 1233 N N . PHE A 1 165 ? -0.505 -0.185 12.000 1.00 90.62 165 PHE A N 1
ATOM 1234 C CA . PHE A 1 165 ? -1.246 1.046 11.753 1.00 90.62 165 PHE A CA 1
ATOM 1235 C C . PHE A 1 165 ? -1.567 1.727 13.069 1.00 90.62 165 PHE A C 1
ATOM 1237 O O . PHE A 1 165 ? -2.129 1.102 13.967 1.00 90.62 165 PHE A O 1
ATOM 1244 N N . ASP A 1 166 ? -1.268 3.018 13.122 1.00 88.31 166 ASP A N 1
ATOM 1245 C CA . ASP A 1 166 ? -1.671 3.903 14.204 1.00 88.31 166 ASP A CA 1
ATOM 1246 C C . ASP A 1 166 ? -2.622 4.957 13.630 1.00 88.31 166 ASP A C 1
ATOM 1248 O O . ASP A 1 166 ? -2.236 5.820 12.830 1.00 88.31 166 ASP A O 1
ATOM 1252 N N . LEU A 1 167 ? -3.897 4.841 13.991 1.00 80.12 167 LEU A N 1
ATOM 1253 C CA . LEU A 1 167 ? -4.951 5.755 13.550 1.00 80.12 167 LEU A CA 1
ATOM 1254 C C . LEU A 1 167 ? -5.061 6.997 14.438 1.00 80.12 167 LEU A C 1
ATOM 1256 O O . LEU A 1 167 ? -5.870 7.883 14.144 1.00 80.12 167 LEU A O 1
ATOM 1260 N N . GLY A 1 168 ? -4.227 7.073 15.474 1.00 75.50 168 GLY A N 1
ATOM 1261 C CA . GLY A 1 168 ? -4.227 8.105 16.486 1.00 75.50 168 GLY A CA 1
ATOM 1262 C C . GLY A 1 168 ? -5.353 7.943 17.501 1.00 75.50 168 GLY A C 1
ATOM 1263 O O . GLY A 1 168 ? -6.346 7.233 17.305 1.00 75.50 168 GLY A O 1
ATOM 1264 N N . ASP A 1 169 ? -5.200 8.675 18.598 1.00 70.81 169 ASP A N 1
ATOM 1265 C CA . ASP A 1 169 ? -6.250 8.824 19.590 1.00 70.81 169 ASP A CA 1
ATOM 1266 C C . ASP A 1 169 ? -7.335 9.782 19.104 1.00 70.81 169 ASP A C 1
ATOM 1268 O O . ASP A 1 169 ? -7.116 10.732 18.341 1.00 70.81 169 ASP A O 1
ATOM 1272 N N . ALA A 1 170 ? -8.521 9.574 19.651 1.00 58.84 170 ALA A N 1
ATOM 1273 C CA . ALA A 1 170 ? -9.654 10.449 19.495 1.00 58.84 170 ALA A CA 1
ATOM 1274 C C . ALA A 1 170 ? -9.377 11.870 20.072 1.00 58.84 170 ALA A C 1
ATOM 1276 O O . ALA A 1 170 ? -9.748 12.176 21.204 1.00 58.84 170 ALA A O 1
ATOM 1277 N N . THR A 1 171 ? -8.778 12.791 19.305 1.00 52.06 171 THR A N 1
ATOM 1278 C CA . THR A 1 171 ? -8.626 14.205 19.704 1.00 52.06 171 THR A CA 1
ATOM 1279 C C . THR A 1 171 ? -9.950 14.970 19.610 1.00 52.06 171 THR A C 1
ATOM 1281 O O . THR A 1 171 ? -10.560 15.067 18.552 1.00 52.06 171 THR A O 1
ATOM 1284 N N . GLN A 1 172 ? -10.434 15.543 20.716 1.00 51.69 172 GLN A N 1
ATOM 1285 C CA . GLN A 1 172 ? -11.666 16.343 20.726 1.00 51.69 172 GLN A CA 1
ATOM 1286 C C . GLN A 1 172 ? -11.459 17.707 20.047 1.00 51.69 172 GLN A C 1
ATOM 1288 O O . GLN A 1 172 ? -10.803 18.576 20.616 1.00 51.69 172 GLN A O 1
ATOM 1293 N N . ALA A 1 173 ? -12.100 17.960 18.901 1.00 47.19 173 ALA A N 1
ATOM 1294 C CA . ALA A 1 173 ? -12.242 19.325 18.395 1.00 47.19 173 ALA A CA 1
ATOM 1295 C C . ALA A 1 173 ? -13.259 20.096 19.256 1.00 47.19 173 ALA A C 1
ATOM 1297 O O . ALA A 1 173 ? -14.457 19.798 19.262 1.00 47.19 173 ALA A O 1
ATOM 1298 N N . GLY A 1 174 ? -12.788 21.092 20.011 1.00 52.03 174 GLY A N 1
ATOM 1299 C CA . GLY A 1 174 ? -13.645 22.111 20.634 1.00 52.03 174 GLY A CA 1
ATOM 1300 C C . GLY A 1 174 ? -14.763 21.602 21.561 1.00 52.03 174 GLY A C 1
ATOM 1301 O O . GLY A 1 174 ? -15.777 22.280 21.704 1.00 52.03 174 GLY A O 1
ATOM 1302 N N . GLY A 1 175 ? -14.617 20.422 22.175 1.00 46.25 175 GLY A N 1
ATOM 1303 C CA . GLY A 1 175 ? -15.550 19.908 23.189 1.00 46.25 175 GLY A CA 1
ATOM 1304 C C . GLY A 1 175 ? -16.902 19.384 22.680 1.00 46.25 175 GLY A C 1
ATOM 1305 O O . GLY A 1 175 ? -17.781 19.130 23.500 1.00 46.25 175 GLY A O 1
ATOM 1306 N N . THR A 1 176 ? -17.092 19.193 21.366 1.00 45.69 176 THR A N 1
ATOM 1307 C CA . THR A 1 176 ? -18.363 18.668 20.800 1.00 45.69 176 THR A CA 1
ATOM 1308 C C . THR A 1 176 ? -18.283 17.238 20.258 1.00 45.69 176 THR A C 1
ATOM 1310 O O . THR A 1 176 ? -19.221 16.754 19.631 1.00 45.69 176 THR A O 1
ATOM 1313 N N . GLY A 1 177 ? -17.209 16.513 20.579 1.00 54.34 177 GLY A N 1
ATOM 1314 C CA . GLY A 1 177 ? -16.951 15.201 19.990 1.00 54.34 177 GLY A CA 1
ATOM 1315 C C . GLY A 1 177 ? -16.513 15.315 18.528 1.00 54.34 177 GLY A C 1
ATOM 1316 O O . GLY A 1 177 ? -16.383 16.406 17.979 1.00 54.34 177 GLY A O 1
ATOM 1317 N N . PHE A 1 178 ? -16.219 14.177 17.911 1.00 50.09 178 PHE A N 1
ATOM 1318 C CA . PHE A 1 178 ? -15.791 14.113 16.518 1.00 50.09 178 PHE A CA 1
ATOM 1319 C C . PHE A 1 178 ? -16.896 14.541 15.553 1.00 50.09 178 PHE A C 1
ATOM 1321 O O . PHE A 1 178 ? -18.011 14.027 15.634 1.00 50.09 178 PHE A O 1
ATOM 1328 N N . ASN A 1 179 ? -16.585 15.453 14.626 1.00 49.94 179 ASN A N 1
ATOM 1329 C CA . ASN A 1 179 ? -17.570 15.989 13.680 1.00 49.94 179 ASN A CA 1
ATOM 1330 C C . ASN A 1 179 ? -17.107 15.972 12.210 1.00 49.94 179 ASN A C 1
ATOM 1332 O O . ASN A 1 179 ? -17.544 16.802 11.414 1.00 49.94 179 ASN A O 1
ATOM 1336 N N . ALA A 1 180 ? -16.241 15.034 11.808 1.00 50.88 180 ALA A N 1
ATOM 1337 C CA . ALA A 1 180 ? -15.820 14.917 10.409 1.00 50.88 180 ALA A CA 1
ATOM 1338 C C . ALA A 1 180 ? -15.872 13.483 9.861 1.00 50.88 180 ALA A C 1
ATOM 1340 O O . ALA A 1 180 ? -16.141 12.511 10.555 1.00 50.88 180 ALA A O 1
ATOM 1341 N N . GLN A 1 181 ? -15.674 13.356 8.551 1.00 53.88 181 GLN A N 1
ATOM 1342 C CA . GLN A 1 181 ? -15.670 12.089 7.825 1.00 53.88 181 GLN A CA 1
ATOM 1343 C C . GLN A 1 181 ? -14.401 11.288 8.174 1.00 53.88 181 GLN A C 1
ATOM 1345 O O . GLN A 1 181 ? -13.336 11.553 7.629 1.00 53.88 181 GLN A O 1
ATOM 1350 N N . HIS A 1 182 ? -14.517 10.319 9.079 1.00 57.88 182 HIS A N 1
ATOM 1351 C CA . HIS A 1 182 ? -13.410 9.495 9.578 1.00 57.88 182 HIS A CA 1
ATOM 1352 C C . HIS A 1 182 ? -13.130 8.276 8.710 1.00 57.88 182 HIS A C 1
ATOM 1354 O O . HIS A 1 182 ? -13.588 7.172 9.016 1.00 57.88 182 HIS A O 1
ATOM 1360 N N . HIS A 1 183 ? -12.403 8.470 7.617 1.00 65.12 183 HIS A N 1
ATOM 1361 C CA . HIS A 1 183 ? -12.058 7.366 6.731 1.00 65.12 183 HIS A CA 1
ATOM 1362 C C . HIS A 1 183 ? -10.619 7.542 6.251 1.00 65.12 183 HIS A C 1
ATOM 1364 O O . HIS A 1 183 ? -10.431 8.089 5.164 1.00 65.12 183 HIS A O 1
ATOM 1370 N N . PRO A 1 184 ? -9.630 7.100 7.055 1.00 64.50 184 PRO A N 1
ATOM 1371 C CA . PRO A 1 184 ? -8.219 7.102 6.703 1.00 64.50 184 PRO A CA 1
ATOM 1372 C C . PRO A 1 184 ? -8.036 6.641 5.256 1.00 64.50 184 PRO A C 1
ATOM 1374 O O . PRO A 1 184 ? -7.514 7.383 4.434 1.00 64.50 184 PRO A O 1
ATOM 1377 N N . PHE A 1 185 ? -8.575 5.486 4.890 1.00 73.69 185 PHE A N 1
ATOM 1378 C CA . PHE A 1 185 ? -8.596 5.030 3.513 1.00 73.69 185 PHE A CA 1
ATOM 1379 C C . PHE A 1 185 ? -9.924 5.335 2.837 1.00 73.69 185 PHE A C 1
ATOM 1381 O O . PHE A 1 185 ? -10.990 4.873 3.256 1.00 73.69 185 PHE A O 1
ATOM 1388 N N . ARG A 1 186 ? -9.852 6.052 1.721 1.00 73.88 186 ARG A N 1
ATOM 1389 C CA . ARG A 1 186 ? -11.002 6.341 0.869 1.00 73.88 186 ARG A CA 1
ATOM 1390 C C . ARG A 1 186 ? -10.797 5.699 -0.493 1.00 73.88 186 ARG A C 1
ATOM 1392 O O . ARG A 1 186 ? -9.888 6.074 -1.235 1.00 73.88 186 ARG A O 1
ATOM 1399 N N . PHE A 1 187 ? -11.675 4.755 -0.819 1.00 73.69 187 PHE A N 1
ATOM 1400 C CA . PHE A 1 187 ? -11.592 3.976 -2.047 1.00 73.69 187 PHE A CA 1
ATOM 1401 C C . PHE A 1 187 ? -12.682 4.374 -3.040 1.00 73.69 187 PHE A C 1
ATOM 1403 O O . PHE A 1 187 ? -13.878 4.344 -2.730 1.00 73.69 187 PHE A O 1
ATOM 1410 N N . GLU A 1 188 ? -12.250 4.707 -4.255 1.00 69.44 188 GLU A N 1
ATOM 1411 C CA . GLU A 1 188 ? -13.121 4.908 -5.421 1.00 69.44 188 GLU A CA 1
ATOM 1412 C C . GLU A 1 188 ? -12.920 3.798 -6.480 1.00 69.44 188 GLU A C 1
ATOM 1414 O O . GLU A 1 188 ? -13.776 3.626 -7.344 1.00 69.44 188 GLU A O 1
ATOM 1419 N N . GLY A 1 189 ? -11.861 2.976 -6.370 1.00 69.94 189 GLY A N 1
ATOM 1420 C CA . GLY A 1 189 ? -11.509 1.970 -7.382 1.00 69.94 189 GLY A CA 1
ATOM 1421 C C . GLY A 1 189 ? -10.757 0.724 -6.896 1.00 69.94 189 GLY A C 1
ATOM 1422 O O . GLY A 1 189 ? -10.140 0.067 -7.725 1.00 69.94 189 GLY A O 1
ATOM 1423 N N . ILE A 1 190 ? -10.789 0.386 -5.598 1.00 78.94 190 ILE A N 1
ATOM 1424 C CA . ILE A 1 190 ? -10.102 -0.812 -5.068 1.00 78.94 190 ILE A CA 1
ATOM 1425 C C . ILE A 1 190 ? -11.019 -2.030 -5.053 1.00 78.94 190 ILE A C 1
ATOM 1427 O O . ILE A 1 190 ? -12.154 -1.940 -4.583 1.00 78.94 190 ILE A O 1
ATOM 1431 N N . ARG A 1 191 ? -10.525 -3.171 -5.553 1.00 84.81 191 ARG A N 1
ATOM 1432 C CA . ARG A 1 191 ? -11.277 -4.441 -5.600 1.00 84.81 191 ARG A CA 1
ATOM 1433 C C . ARG A 1 191 ? -10.799 -5.480 -4.593 1.00 84.81 191 ARG A C 1
ATOM 1435 O O . ARG A 1 191 ? -11.605 -6.296 -4.148 1.00 84.81 191 ARG A O 1
ATOM 1442 N N . ASP A 1 192 ? -9.522 -5.467 -4.243 1.00 90.44 192 ASP A N 1
ATOM 1443 C CA . ASP A 1 192 ? -8.914 -6.421 -3.319 1.00 90.44 192 ASP A CA 1
ATOM 1444 C C . ASP A 1 192 ? -8.069 -5.675 -2.286 1.00 90.44 192 ASP A C 1
ATOM 1446 O O . ASP A 1 192 ? -7.134 -4.950 -2.628 1.00 90.44 192 ASP A O 1
ATOM 1450 N N . LEU A 1 193 ? -8.431 -5.821 -1.016 1.00 90.88 193 LEU A N 1
ATOM 1451 C CA . LEU A 1 193 ? -7.707 -5.253 0.109 1.00 90.88 193 LEU A CA 1
ATOM 1452 C C . LEU A 1 193 ? -7.182 -6.386 0.980 1.00 90.88 193 LEU A C 1
ATOM 1454 O O . LEU A 1 193 ? -7.943 -7.243 1.435 1.00 90.88 193 LEU A O 1
ATOM 1458 N N . GLN A 1 194 ? -5.881 -6.382 1.242 1.00 94.94 194 GLN A N 1
ATOM 1459 C CA . GLN A 1 194 ? -5.237 -7.457 1.982 1.00 94.94 194 GLN A CA 1
ATOM 1460 C C . GLN A 1 194 ? -4.399 -6.922 3.139 1.00 94.94 194 GLN A C 1
ATOM 1462 O O . GLN A 1 194 ? -3.597 -6.009 2.958 1.00 94.94 194 GLN A O 1
ATOM 1467 N N . PHE A 1 195 ? -4.552 -7.544 4.306 1.00 94.94 195 PHE A N 1
ATOM 1468 C CA . PHE A 1 195 ? -3.752 -7.293 5.502 1.00 94.94 195 PHE A CA 1
ATOM 1469 C C . PHE A 1 195 ? -3.175 -8.609 6.006 1.00 94.94 195 PHE A C 1
ATOM 1471 O O . PHE A 1 195 ? -3.916 -9.563 6.269 1.00 94.94 195 PHE A O 1
ATOM 1478 N N . TRP A 1 196 ? -1.852 -8.675 6.091 1.00 95.94 196 TRP A N 1
ATOM 1479 C CA . TRP A 1 196 ? -1.119 -9.857 6.520 1.00 95.94 196 TRP A CA 1
ATOM 1480 C C . TRP A 1 196 ? -0.153 -9.472 7.634 1.00 95.94 196 TRP A C 1
ATOM 1482 O O . TRP A 1 196 ? 0.715 -8.633 7.423 1.00 95.94 196 TRP A O 1
ATOM 1492 N N . ASN A 1 197 ? -0.276 -10.098 8.804 1.00 94.88 197 ASN A N 1
ATOM 1493 C CA . ASN A 1 197 ? 0.557 -9.810 9.971 1.00 94.88 197 ASN A CA 1
ATOM 1494 C C . ASN A 1 197 ? 0.558 -8.315 10.337 1.00 94.88 197 ASN A C 1
ATOM 1496 O O . ASN A 1 197 ? 1.615 -7.710 10.502 1.00 94.88 197 ASN A O 1
ATOM 1500 N N . CYS A 1 198 ? -0.628 -7.716 10.433 1.00 93.75 198 CYS A N 1
ATOM 1501 C CA . CYS A 1 198 ? -0.803 -6.298 10.749 1.00 93.75 198 CYS A CA 1
ATOM 1502 C C . CYS A 1 198 ? -1.457 -6.136 12.122 1.00 93.75 198 CYS A C 1
ATOM 1504 O O . CYS A 1 198 ? -2.399 -6.865 12.438 1.00 93.75 198 CYS A O 1
ATOM 1506 N N . HIS A 1 199 ? -1.007 -5.162 12.903 1.00 93.25 199 HIS A N 1
ATOM 1507 C CA . HIS A 1 199 ? -1.742 -4.646 14.053 1.00 93.25 199 HIS A CA 1
ATOM 1508 C C . HIS A 1 199 ? -2.350 -3.286 13.697 1.00 93.25 199 HIS A C 1
ATOM 1510 O O . HIS A 1 199 ? -1.683 -2.457 13.084 1.00 93.25 199 HIS A O 1
ATOM 1516 N N . ILE A 1 200 ? -3.619 -3.073 14.025 1.00 90.69 200 ILE A N 1
ATOM 1517 C CA . ILE A 1 200 ? -4.352 -1.839 13.734 1.00 90.69 200 ILE A CA 1
ATOM 1518 C C . ILE A 1 200 ? -4.878 -1.302 15.058 1.00 90.69 200 ILE A C 1
ATOM 1520 O O . ILE A 1 200 ? -5.762 -1.925 15.643 1.00 90.69 200 ILE A O 1
ATOM 1524 N N . ASP A 1 201 ? -4.346 -0.165 15.496 1.00 88.38 201 ASP A N 1
ATOM 1525 C CA . ASP A 1 201 ? -4.717 0.505 16.746 1.00 88.38 201 ASP A CA 1
ATOM 1526 C C . ASP A 1 201 ? -5.193 1.938 16.484 1.00 88.38 201 ASP A C 1
ATOM 1528 O O . ASP A 1 201 ? -4.828 2.575 15.490 1.00 88.38 201 ASP A O 1
ATOM 1532 N N . GLY A 1 202 ? -6.016 2.440 17.396 1.00 78.62 202 GLY A N 1
ATOM 1533 C CA . GLY A 1 202 ? -6.504 3.812 17.418 1.00 78.62 202 GLY A CA 1
ATOM 1534 C C . GLY A 1 202 ? -8.024 3.908 17.482 1.00 78.62 202 GLY A C 1
ATOM 1535 O O . GLY A 1 202 ? -8.764 2.982 17.155 1.00 78.62 202 GLY A O 1
ATOM 1536 N N . ASP A 1 203 ? -8.505 5.080 17.881 1.00 71.31 203 ASP A N 1
ATOM 1537 C CA . ASP A 1 203 ? -9.930 5.326 18.141 1.00 71.31 203 ASP A CA 1
ATOM 1538 C C . ASP A 1 203 ? -10.689 5.817 16.894 1.00 71.31 203 ASP A C 1
ATOM 1540 O O . ASP A 1 203 ? -11.822 6.309 16.975 1.00 71.31 203 ASP A O 1
ATOM 1544 N N . ALA A 1 204 ? -10.077 5.718 15.710 1.00 67.75 204 ALA A N 1
ATOM 1545 C CA . ALA A 1 204 ? -10.760 6.061 14.475 1.00 67.75 204 ALA A CA 1
ATOM 1546 C C . ALA A 1 204 ? -11.938 5.094 14.253 1.00 67.75 204 ALA A C 1
ATOM 1548 O O . ALA A 1 204 ? -11.765 3.872 14.283 1.00 67.75 204 ALA A O 1
ATOM 1549 N N . PRO A 1 205 ? -13.151 5.604 13.967 1.00 65.38 205 PRO A N 1
ATOM 1550 C CA . PRO A 1 205 ? -14.323 4.752 13.839 1.00 65.38 205 PRO A CA 1
ATOM 1551 C C . PRO A 1 205 ? -14.200 3.772 12.676 1.00 65.38 205 PRO A C 1
ATOM 1553 O O . PRO A 1 205 ? -14.744 2.684 12.799 1.00 65.38 205 PRO A O 1
ATOM 1556 N N . TYR A 1 206 ? -13.489 4.112 11.589 1.00 74.88 206 TYR A N 1
ATOM 1557 C CA . TYR A 1 206 ? -13.189 3.190 10.487 1.00 74.88 206 TYR A CA 1
ATOM 1558 C C . TYR A 1 206 ? -11.749 3.365 9.998 1.00 74.88 206 TYR A C 1
ATOM 1560 O O . TYR A 1 206 ? -11.294 4.502 9.942 1.00 74.88 206 TYR A O 1
ATOM 1568 N N . LEU A 1 207 ? -11.077 2.295 9.555 1.00 77.94 207 LEU A N 1
ATOM 1569 C CA . LEU A 1 207 ? -9.837 2.387 8.773 1.00 77.94 207 LEU A CA 1
ATOM 1570 C C . LEU A 1 207 ? -10.143 2.754 7.317 1.00 77.94 207 LEU A C 1
ATOM 1572 O O . LEU A 1 207 ? -9.505 3.632 6.749 1.00 77.94 207 LEU A O 1
ATOM 1576 N N . CYS A 1 208 ? -11.145 2.120 6.711 1.00 79.94 208 CYS A N 1
ATOM 1577 C CA . CYS A 1 208 ? -11.441 2.249 5.289 1.00 79.94 208 CYS A CA 1
ATOM 1578 C C . CYS A 1 208 ? -12.911 2.540 4.997 1.00 79.94 208 CYS A C 1
ATOM 1580 O O . CYS A 1 208 ? -13.798 2.014 5.669 1.00 79.94 208 CYS A O 1
ATOM 1582 N N . LYS A 1 209 ? -13.174 3.264 3.905 1.00 79.81 209 LYS A N 1
ATOM 1583 C CA . LYS A 1 209 ? -14.514 3.458 3.347 1.00 79.81 209 LYS A CA 1
ATOM 1584 C C . LYS A 1 209 ? -14.564 3.427 1.829 1.00 79.81 209 LYS A C 1
ATOM 1586 O O . LYS A 1 209 ? -13.706 4.008 1.162 1.00 79.81 209 LYS A O 1
ATOM 1591 N N . SER A 1 210 ? -15.638 2.847 1.286 1.00 77.69 210 SER A N 1
ATOM 1592 C CA . SER A 1 210 ? -16.020 3.105 -0.106 1.00 77.69 210 SER A CA 1
ATOM 1593 C C . SER A 1 210 ? -16.908 4.341 -0.222 1.00 77.69 210 SER A C 1
ATOM 1595 O O . SER A 1 210 ? -17.884 4.516 0.511 1.00 77.69 210 SER A O 1
ATOM 1597 N N . ASN A 1 211 ? -16.595 5.195 -1.194 1.00 74.31 211 ASN A N 1
ATOM 1598 C CA . ASN A 1 211 ? -17.444 6.341 -1.528 1.00 74.31 211 ASN A CA 1
ATOM 1599 C C . ASN A 1 211 ? -18.586 5.990 -2.487 1.00 74.31 211 ASN A C 1
ATOM 1601 O O . ASN A 1 211 ? -19.518 6.777 -2.644 1.00 74.31 211 ASN A O 1
ATOM 1605 N N . ALA A 1 212 ? -18.520 4.823 -3.124 1.00 75.44 212 ALA A N 1
ATOM 1606 C CA . ALA A 1 212 ? -19.514 4.349 -4.072 1.00 75.44 212 ALA A CA 1
ATOM 1607 C C . ALA A 1 212 ? -19.856 2.870 -3.817 1.00 75.44 212 ALA A C 1
ATOM 1609 O O . ALA A 1 212 ? -19.004 2.115 -3.324 1.00 75.44 212 ALA A O 1
ATOM 1610 N N . PRO A 1 213 ? -21.084 2.433 -4.167 1.00 76.12 213 PRO A N 1
AT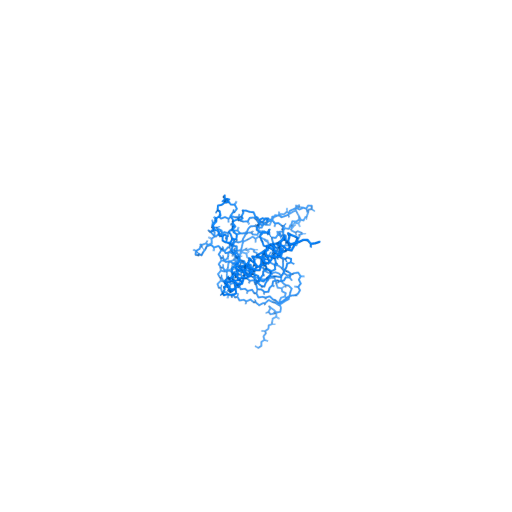OM 1611 C CA . PRO A 1 213 ? -21.440 1.021 -4.187 1.00 76.12 213 PRO A CA 1
ATOM 1612 C C . PRO A 1 213 ? -20.449 0.215 -5.030 1.00 76.12 213 PRO A C 1
ATOM 1614 O O . PRO A 1 213 ? -20.263 0.498 -6.211 1.00 76.12 213 PRO A O 1
ATOM 1617 N N . SER A 1 214 ? -19.804 -0.780 -4.427 1.00 77.62 214 SER A N 1
ATOM 1618 C CA . SER A 1 214 ? -18.777 -1.597 -5.088 1.00 77.62 214 SER A CA 1
ATOM 1619 C C . SER A 1 214 ? -18.859 -3.065 -4.663 1.00 77.62 214 SER A C 1
ATOM 1621 O O . SER A 1 214 ? -19.593 -3.419 -3.741 1.00 77.62 214 SER A O 1
ATOM 1623 N N . ILE A 1 215 ? -18.141 -3.935 -5.374 1.00 83.12 215 ILE A N 1
ATOM 1624 C CA . ILE A 1 215 ? -17.872 -5.313 -4.947 1.00 83.12 215 ILE A CA 1
ATOM 1625 C C . ILE A 1 215 ? -16.387 -5.378 -4.622 1.00 83.12 215 ILE A C 1
ATOM 1627 O O . ILE A 1 215 ? -15.560 -5.014 -5.458 1.00 83.12 215 ILE A O 1
ATOM 1631 N N . PHE A 1 216 ? -16.068 -5.815 -3.413 1.00 82.50 216 PHE A N 1
ATOM 1632 C CA . PHE A 1 216 ? -14.724 -5.747 -2.861 1.00 82.50 216 PHE A CA 1
ATOM 1633 C C . PHE A 1 216 ? -14.435 -7.014 -2.058 1.00 82.50 216 PHE A C 1
ATOM 1635 O O . PHE A 1 216 ? -15.293 -7.556 -1.355 1.00 82.50 216 PHE A O 1
ATOM 1642 N N . SER A 1 217 ? -13.208 -7.493 -2.194 1.00 89.88 217 SER A N 1
ATOM 1643 C CA . SER A 1 217 ? -12.664 -8.611 -1.437 1.00 89.88 217 SER A CA 1
ATOM 1644 C C . SER A 1 217 ? -11.721 -8.093 -0.359 1.00 89.88 217 SER A C 1
ATOM 1646 O O . SER A 1 217 ? -10.967 -7.146 -0.574 1.00 89.88 217 SER A O 1
ATOM 1648 N N . LEU A 1 218 ? -11.814 -8.696 0.820 1.00 90.81 218 LEU A N 1
ATOM 1649 C CA . LEU A 1 218 ? -10.986 -8.412 1.977 1.00 90.81 218 LEU A CA 1
ATOM 1650 C C . LEU A 1 218 ? -10.323 -9.708 2.429 1.00 90.81 218 LEU A C 1
ATOM 1652 O O . LEU A 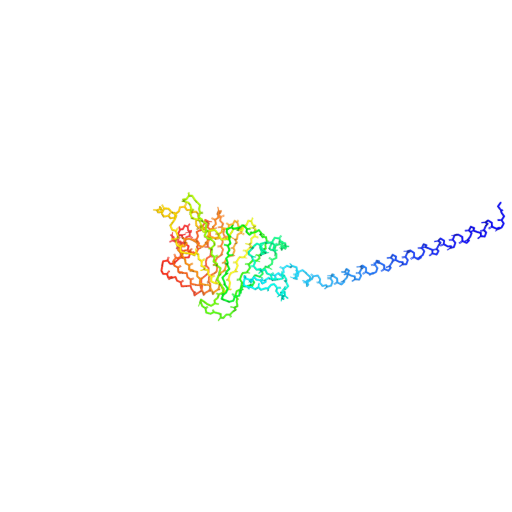1 218 ? -11.016 -10.663 2.787 1.00 90.81 218 LEU A O 1
ATOM 1656 N N . THR A 1 219 ? -8.996 -9.717 2.480 1.00 94.88 219 THR A N 1
ATOM 1657 C CA . THR A 1 219 ? -8.221 -10.823 3.051 1.00 94.88 219 THR A CA 1
ATOM 1658 C C . THR A 1 219 ? -7.529 -10.367 4.326 1.00 94.88 219 THR A C 1
ATOM 1660 O O . THR A 1 219 ? -6.735 -9.430 4.300 1.00 94.88 219 THR A O 1
ATOM 1663 N N . LEU A 1 220 ? -7.812 -11.048 5.435 1.00 95.12 220 LEU A N 1
ATOM 1664 C CA . LEU A 1 220 ? -7.174 -10.827 6.731 1.00 95.12 220 LEU A CA 1
ATOM 1665 C C . LEU A 1 220 ? -6.419 -12.089 7.142 1.00 95.12 220 LEU A C 1
ATOM 1667 O O . LEU A 1 220 ? -7.038 -13.144 7.283 1.00 95.12 220 LEU A O 1
ATOM 1671 N N . ASN A 1 221 ? -5.108 -11.989 7.348 1.00 95.31 221 ASN A N 1
ATOM 1672 C CA . ASN A 1 221 ? -4.270 -13.105 7.780 1.00 95.31 221 ASN A CA 1
ATOM 1673 C C . ASN A 1 221 ? -3.329 -12.684 8.917 1.00 95.31 221 ASN A C 1
ATOM 1675 O O . ASN A 1 221 ? -2.414 -11.907 8.681 1.00 95.31 221 ASN A O 1
ATOM 1679 N N . GLY A 1 222 ? -3.531 -13.175 10.141 1.00 94.00 222 GLY A N 1
ATOM 1680 C CA . GLY A 1 222 ? -2.690 -12.781 11.279 1.00 94.00 222 GLY A CA 1
ATOM 1681 C C . GLY A 1 222 ? -2.870 -11.310 11.660 1.00 94.00 222 GLY A C 1
ATOM 1682 O O . GLY A 1 222 ? -1.887 -10.618 11.902 1.00 94.00 222 GLY A O 1
ATOM 1683 N N . VAL A 1 223 ? -4.110 -10.816 11.637 1.00 94.31 223 VAL A N 1
ATOM 1684 C CA . VAL A 1 223 ? -4.426 -9.395 11.847 1.00 94.31 223 VAL A CA 1
ATOM 1685 C C . VAL A 1 223 ? -5.017 -9.184 13.233 1.00 94.31 223 VAL A C 1
ATOM 1687 O O . VAL A 1 223 ? -5.924 -9.910 13.633 1.00 94.31 223 VAL A O 1
ATOM 1690 N N . GLU A 1 224 ? -4.551 -8.163 13.936 1.00 94.12 224 GLU A N 1
ATOM 1691 C CA . GLU A 1 224 ? -5.135 -7.698 15.192 1.00 94.12 224 GLU A CA 1
ATOM 1692 C C . GLU A 1 224 ? -5.735 -6.303 15.003 1.00 94.12 224 GLU A C 1
ATOM 1694 O O . GLU A 1 224 ? -5.127 -5.452 14.358 1.00 94.12 224 GLU A O 1
ATOM 1699 N N . ILE A 1 225 ? -6.945 -6.091 15.522 1.00 91.38 225 ILE A N 1
ATOM 1700 C CA . ILE A 1 225 ? -7.656 -4.811 15.464 1.00 91.38 225 ILE A CA 1
ATOM 1701 C C . ILE A 1 225 ? -8.055 -4.428 16.890 1.00 91.38 225 ILE A C 1
ATOM 1703 O O . ILE A 1 225 ? -8.896 -5.108 17.489 1.00 91.38 225 ILE A O 1
ATOM 1707 N N . ASP A 1 226 ? -7.485 -3.338 17.398 1.00 89.00 226 ASP A N 1
ATOM 1708 C CA . ASP A 1 226 ? -7.779 -2.758 18.708 1.00 89.00 226 ASP A CA 1
ATOM 1709 C C . ASP A 1 226 ? -8.508 -1.420 18.539 1.00 89.00 226 ASP A C 1
ATOM 1711 O O . ASP A 1 226 ? -8.070 -0.568 17.772 1.00 89.00 226 ASP A O 1
ATOM 1715 N N . LYS A 1 227 ? -9.649 -1.253 19.226 1.00 82.31 227 LYS A N 1
ATOM 1716 C CA . LYS A 1 227 ? -10.468 -0.013 19.310 1.00 82.31 227 LYS A CA 1
ATOM 1717 C C . LYS A 1 227 ? -11.031 0.576 18.001 1.00 82.31 227 LYS A C 1
ATOM 1719 O O . LYS A 1 227 ? -11.971 1.367 18.059 1.00 82.31 227 LYS A O 1
ATOM 1724 N N . ALA A 1 228 ? -10.565 0.138 16.834 1.00 80.38 228 ALA A N 1
ATOM 1725 C CA . ALA A 1 228 ? -11.021 0.596 15.523 1.00 80.38 228 ALA A CA 1
ATOM 1726 C C . ALA A 1 228 ? -12.017 -0.374 14.862 1.00 80.38 228 ALA A C 1
ATOM 1728 O O . ALA A 1 228 ? -12.015 -1.579 15.113 1.00 80.38 228 ALA A O 1
ATOM 1729 N N . THR A 1 229 ? -12.835 0.110 13.920 1.00 81.94 229 THR A N 1
ATOM 1730 C CA . THR A 1 229 ? -13.475 -0.777 12.927 1.00 81.94 229 THR A CA 1
ATOM 1731 C C . THR A 1 229 ? -12.697 -0.728 11.618 1.00 81.94 229 THR A C 1
ATOM 1733 O O . THR A 1 229 ? -12.274 0.330 11.180 1.00 81.94 229 THR A O 1
ATOM 1736 N N . LEU A 1 230 ? -12.498 -1.851 10.937 1.00 82.62 230 LEU A N 1
ATOM 1737 C CA . LEU A 1 230 ? -11.690 -1.859 9.721 1.00 82.62 230 LEU A CA 1
ATOM 1738 C C . LEU A 1 230 ? -12.414 -1.203 8.535 1.00 82.62 230 LEU A C 1
ATOM 1740 O O . LEU A 1 230 ? -11.829 -0.378 7.845 1.00 82.62 230 LEU A O 1
ATOM 1744 N N . LEU A 1 231 ? -13.683 -1.533 8.281 1.00 83.25 231 LEU A N 1
ATOM 1745 C CA . LEU A 1 231 ? -14.362 -1.122 7.048 1.00 83.25 231 LEU A CA 1
ATOM 1746 C C . LEU A 1 231 ? -15.755 -0.484 7.269 1.00 83.25 231 LEU A C 1
ATOM 1748 O O . LEU A 1 231 ? -16.592 -1.019 7.990 1.00 83.25 231 LEU A O 1
ATOM 1752 N N . ASP A 1 232 ? -16.065 0.596 6.551 1.00 80.81 232 ASP A N 1
ATOM 1753 C CA . ASP A 1 232 ? -17.426 1.109 6.306 1.00 80.81 232 ASP A CA 1
ATOM 1754 C C . ASP A 1 232 ? -17.691 1.085 4.801 1.00 80.81 232 ASP A C 1
ATOM 1756 O O . ASP A 1 232 ? -17.242 1.965 4.068 1.00 80.81 232 ASP A O 1
ATOM 1760 N N . ILE A 1 233 ? -18.369 0.049 4.305 1.00 76.81 233 ILE A N 1
ATOM 1761 C CA . ILE A 1 233 ? -18.497 -0.144 2.863 1.00 76.81 233 ILE A CA 1
ATOM 1762 C C . ILE A 1 233 ? -19.946 -0.127 2.412 1.00 76.81 233 ILE A C 1
ATOM 1764 O O . ILE A 1 233 ? -20.818 -0.786 2.975 1.00 76.81 233 ILE A O 1
ATOM 1768 N N . SER A 1 234 ? -20.174 0.596 1.322 1.00 77.25 234 SER A N 1
ATOM 1769 C CA . SER A 1 234 ? -21.398 0.520 0.537 1.00 77.25 234 SER A CA 1
ATOM 1770 C C . SER A 1 234 ? -21.222 -0.536 -0.557 1.00 77.25 234 SER A C 1
ATOM 1772 O O . SER A 1 234 ? -20.378 -0.368 -1.437 1.00 77.25 234 SER A O 1
ATOM 1774 N N . GLY A 1 235 ? -22.006 -1.620 -0.519 1.00 79.62 235 GLY A N 1
ATOM 1775 C CA . GLY A 1 235 ? -22.009 -2.669 -1.548 1.00 79.62 235 GLY A CA 1
ATOM 1776 C C . GLY A 1 235 ? -21.805 -4.089 -1.006 1.00 79.62 235 GLY A C 1
ATOM 1777 O O . GLY A 1 235 ? -22.350 -4.437 0.041 1.00 79.62 235 GLY A O 1
ATOM 1778 N N . VAL A 1 236 ? -21.058 -4.918 -1.743 1.00 81.50 236 VAL A N 1
ATOM 1779 C CA . VAL A 1 236 ? -20.829 -6.340 -1.428 1.00 81.50 236 VAL A CA 1
ATOM 1780 C C . VAL A 1 236 ? -19.403 -6.568 -0.941 1.00 81.50 236 VAL A C 1
ATOM 1782 O O . VAL A 1 236 ? -18.450 -6.347 -1.684 1.00 81.50 236 VAL A O 1
ATOM 1785 N N . LEU A 1 237 ? -19.287 -7.088 0.283 1.00 83.69 237 LEU A N 1
ATOM 1786 C CA . LEU A 1 237 ? -18.026 -7.446 0.923 1.00 83.69 237 LEU A CA 1
ATOM 1787 C C . LEU A 1 237 ? -17.818 -8.961 0.909 1.00 83.69 237 LEU A C 1
ATOM 1789 O O . LEU A 1 237 ? -18.595 -9.693 1.522 1.00 83.69 237 LEU A O 1
ATOM 1793 N N . LEU A 1 238 ? -16.741 -9.429 0.289 1.00 87.62 238 LEU A N 1
ATOM 1794 C CA . LEU A 1 238 ? -16.280 -10.813 0.403 1.00 87.62 238 LEU A CA 1
ATOM 1795 C C . LEU A 1 238 ? -15.118 -10.858 1.397 1.00 87.62 238 LEU A C 1
ATOM 1797 O O . LEU A 1 238 ? -14.065 -10.300 1.110 1.00 87.62 238 LEU A O 1
ATOM 1801 N N . VAL A 1 239 ? -15.288 -11.497 2.560 1.00 89.62 239 VAL A N 1
ATOM 1802 C CA . VAL A 1 239 ? -14.224 -11.557 3.580 1.00 89.62 239 VAL A CA 1
ATOM 1803 C C . VAL A 1 239 ? -13.635 -12.956 3.698 1.00 89.62 239 VAL A C 1
ATOM 1805 O O . VAL A 1 239 ? -14.345 -13.903 4.028 1.00 89.62 239 VAL A O 1
ATOM 1808 N N . SER A 1 240 ? -12.320 -13.055 3.529 1.00 92.25 240 SER A N 1
ATOM 1809 C CA . SER A 1 240 ? -11.508 -14.203 3.926 1.00 92.25 240 SER A CA 1
ATOM 1810 C C . SER A 1 240 ? -10.738 -13.855 5.199 1.00 92.25 240 SER A C 1
ATOM 1812 O O . SER A 1 240 ? -10.062 -12.826 5.254 1.00 92.25 240 SER A O 1
ATOM 1814 N N . LYS A 1 241 ? -10.862 -14.680 6.244 1.00 93.38 241 LYS A N 1
ATOM 1815 C CA . LYS A 1 241 ? -10.224 -14.451 7.549 1.00 93.38 241 LYS A CA 1
ATOM 1816 C C . LYS A 1 241 ? -9.422 -15.675 7.961 1.00 93.38 241 LYS A C 1
ATOM 1818 O O . LYS A 1 241 ? -9.959 -16.779 7.995 1.00 93.38 241 LYS A O 1
ATOM 1823 N N . ASN A 1 242 ? -8.177 -15.454 8.354 1.00 93.50 242 ASN A N 1
ATOM 1824 C CA . ASN A 1 242 ? -7.314 -16.432 8.991 1.00 93.50 242 ASN A CA 1
ATOM 1825 C C . ASN A 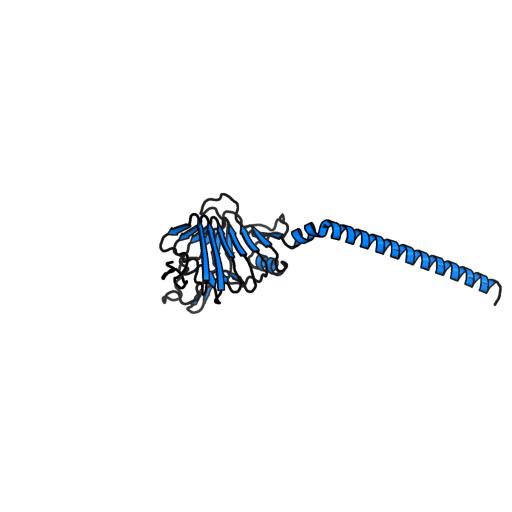1 242 ? -6.601 -15.761 10.170 1.00 93.50 242 ASN A C 1
ATOM 1827 O O . ASN A 1 242 ? -5.956 -14.738 9.982 1.00 93.50 242 ASN A O 1
ATOM 1831 N N . ASN A 1 243 ? -6.711 -16.318 11.378 1.00 92.38 243 ASN A N 1
ATOM 1832 C CA . ASN A 1 243 ? -6.061 -15.779 12.580 1.00 92.38 243 ASN A CA 1
ATOM 1833 C C . ASN A 1 243 ? -6.298 -14.261 12.785 1.00 92.38 243 ASN A C 1
ATOM 1835 O O . ASN A 1 243 ? -5.369 -13.463 12.686 1.00 92.38 243 ASN A O 1
ATOM 1839 N N . VAL A 1 244 ? -7.558 -13.861 12.996 1.00 93.69 244 VAL A N 1
ATOM 1840 C CA . VAL A 1 244 ? -7.932 -12.458 13.250 1.00 93.69 244 VAL A CA 1
ATOM 1841 C C . VAL A 1 244 ? -8.317 -12.282 14.713 1.00 93.69 244 VAL A C 1
ATOM 1843 O O . VAL A 1 244 ? -9.199 -12.992 15.199 1.00 93.69 244 VAL A O 1
ATOM 1846 N N . THR A 1 245 ? -7.702 -11.310 15.378 1.00 94.12 245 THR A N 1
ATOM 1847 C CA . THR A 1 245 ? -7.959 -10.957 16.777 1.00 94.12 245 THR A CA 1
ATOM 1848 C C . THR A 1 245 ? -8.632 -9.588 16.843 1.00 94.12 245 THR A C 1
ATOM 1850 O O . THR A 1 245 ? -8.194 -8.651 16.182 1.00 94.12 245 THR A O 1
ATOM 1853 N N . LEU A 1 246 ? -9.708 -9.473 17.624 1.00 91.75 246 LEU A N 1
ATOM 1854 C CA . LEU A 1 246 ? -10.426 -8.218 17.857 1.00 91.75 246 LEU A CA 1
ATOM 1855 C C . LEU A 1 246 ? -10.389 -7.901 19.353 1.00 91.75 246 LEU A C 1
ATOM 1857 O O . LEU A 1 246 ? -10.823 -8.729 20.160 1.00 91.75 246 LEU A O 1
ATOM 1861 N N . THR A 1 247 ? -9.901 -6.722 19.722 1.00 89.88 247 THR A N 1
ATOM 1862 C CA . THR A 1 247 ? -9.745 -6.290 21.119 1.00 89.88 247 THR A CA 1
ATOM 1863 C C . THR A 1 247 ? -10.358 -4.912 21.344 1.00 89.88 247 THR A C 1
ATOM 1865 O O . THR A 1 247 ? -10.566 -4.144 20.411 1.00 89.88 247 THR A O 1
ATOM 1868 N N . SER A 1 248 ? -10.744 -4.629 22.591 1.00 87.75 248 SER A N 1
ATOM 1869 C CA . SER A 1 248 ? -11.232 -3.312 23.044 1.00 87.75 248 SER A CA 1
ATOM 1870 C C . SER A 1 248 ? -12.309 -2.652 22.165 1.00 87.75 248 SER A C 1
ATOM 1872 O O . SER A 1 248 ? -12.335 -1.436 22.018 1.00 87.75 248 SER A O 1
ATOM 1874 N N . GLY A 1 249 ? -13.223 -3.441 21.587 1.00 78.88 249 GLY A N 1
ATOM 1875 C CA . GLY A 1 249 ? -14.270 -2.933 20.684 1.00 78.88 249 GLY A CA 1
ATOM 1876 C C . GLY A 1 249 ? -13.908 -2.960 19.194 1.00 78.88 249 GLY A C 1
ATOM 1877 O O . GLY A 1 249 ? -14.691 -2.478 18.379 1.00 78.88 249 GLY A O 1
ATOM 1878 N N . GLY A 1 250 ? -12.773 -3.567 18.842 1.00 83.75 250 GLY A N 1
ATOM 1879 C CA . GLY A 1 250 ? -12.318 -3.775 17.477 1.00 83.75 250 GLY A CA 1
ATOM 1880 C C . GLY A 1 250 ? -13.353 -4.488 16.603 1.00 83.75 250 GLY A C 1
ATOM 1881 O O . GLY A 1 250 ? -13.989 -5.464 17.015 1.00 83.75 250 GLY A O 1
ATOM 1882 N N . GLY A 1 251 ? -13.521 -4.009 15.374 1.00 86.44 251 GLY A N 1
ATOM 1883 C CA . GLY A 1 251 ? -14.511 -4.508 14.421 1.00 86.44 251 GLY A CA 1
ATOM 1884 C C . GLY A 1 251 ? -13.935 -4.684 13.020 1.00 86.44 251 GLY A C 1
ATOM 1885 O O . GLY A 1 251 ? -12.992 -4.012 12.626 1.00 86.44 251 GLY A O 1
ATOM 1886 N N . ILE A 1 252 ? -14.516 -5.575 12.215 1.00 85.94 252 ILE A N 1
ATOM 1887 C CA . ILE A 1 252 ? -14.070 -5.782 10.821 1.00 85.94 252 ILE A CA 1
ATOM 1888 C C . ILE A 1 252 ? -14.877 -4.928 9.845 1.00 85.94 252 ILE A C 1
ATOM 1890 O O . ILE A 1 252 ? -14.347 -4.437 8.856 1.00 85.94 252 ILE A O 1
ATOM 1894 N N . HIS A 1 253 ? -16.165 -4.733 10.097 1.00 81.25 253 HIS A N 1
ATOM 1895 C CA . HIS A 1 253 ? -16.959 -3.808 9.308 1.00 81.25 253 HIS A CA 1
ATOM 1896 C C . HIS A 1 253 ? -18.125 -3.264 10.124 1.00 81.25 253 HIS A C 1
ATOM 1898 O O . HIS A 1 253 ? -18.638 -3.954 11.008 1.00 81.25 253 HIS A O 1
ATOM 1904 N N . ASN A 1 254 ? -18.582 -2.058 9.795 1.00 71.19 254 ASN A N 1
ATOM 1905 C CA . ASN A 1 254 ? -19.842 -1.553 10.317 1.00 71.19 254 ASN A CA 1
ATOM 1906 C C . ASN A 1 254 ? -21.001 -2.205 9.556 1.00 71.19 254 ASN A C 1
ATOM 1908 O O . ASN A 1 254 ? -20.974 -2.314 8.329 1.00 71.19 254 ASN A O 1
ATOM 1912 N N . GLY A 1 255 ? -21.999 -2.713 10.274 1.00 56.66 255 GLY A N 1
ATOM 1913 C CA . GLY A 1 255 ? -23.132 -3.416 9.681 1.00 56.66 255 GLY A CA 1
ATOM 1914 C C . GLY A 1 255 ? -23.848 -2.562 8.630 1.00 56.66 255 GLY A C 1
ATOM 1915 O O . GLY A 1 255 ? -24.214 -1.426 8.908 1.00 56.66 255 GLY A O 1
ATOM 1916 N N . ARG A 1 256 ? -24.009 -3.129 7.427 1.00 48.47 256 ARG A N 1
ATOM 1917 C CA . ARG A 1 256 ? -24.820 -2.678 6.264 1.00 48.47 256 ARG A CA 1
ATOM 1918 C C . ARG A 1 256 ? -24.695 -3.637 5.065 1.00 48.47 256 ARG A C 1
ATOM 1920 O O . ARG A 1 256 ? -25.225 -3.367 3.992 1.00 48.47 256 ARG A O 1
ATOM 1927 N N . THR A 1 257 ? -23.997 -4.756 5.243 1.00 45.19 257 THR A N 1
ATOM 1928 C CA . THR A 1 257 ? -23.749 -5.782 4.237 1.00 45.19 257 THR A CA 1
ATOM 1929 C C . THR A 1 257 ? -24.873 -6.820 4.250 1.00 45.19 257 THR A C 1
ATOM 1931 O O . THR A 1 257 ? -25.335 -7.257 5.305 1.00 45.19 257 THR A O 1
ATOM 1934 N N . LEU A 1 258 ? -25.335 -7.227 3.067 1.00 42.19 258 LEU A N 1
ATOM 1935 C CA . LEU A 1 258 ? -26.186 -8.411 2.921 1.00 42.19 258 LEU A CA 1
ATOM 1936 C C . LEU A 1 258 ? -25.405 -9.631 3.435 1.00 42.19 258 LEU A C 1
ATOM 1938 O O . LEU A 1 258 ? -24.308 -9.897 2.950 1.00 42.19 258 LEU A O 1
ATOM 1942 N N . GLY A 1 259 ? -25.946 -10.334 4.433 1.00 46.09 259 GLY A N 1
ATOM 1943 C CA . GLY A 1 259 ? -25.319 -11.515 5.046 1.00 46.09 259 GLY A CA 1
ATOM 1944 C C . GLY A 1 259 ? -25.137 -11.456 6.568 1.00 46.09 259 GLY A C 1
ATOM 1945 O O . GLY A 1 259 ? -25.078 -12.509 7.193 1.00 46.09 259 GLY A O 1
ATOM 1946 N N . THR A 1 260 ? -25.132 -10.277 7.203 1.00 46.66 260 THR A N 1
ATOM 1947 C CA . THR A 1 260 ? -25.220 -10.176 8.681 1.00 46.66 260 THR A CA 1
ATOM 1948 C C . THR A 1 260 ? -26.660 -10.273 9.196 1.00 46.66 260 THR A C 1
ATOM 1950 O O . THR A 1 260 ? -26.864 -10.601 10.359 1.00 46.66 260 THR A O 1
ATOM 1953 N N . ASN A 1 261 ? -27.652 -10.068 8.319 1.00 41.88 261 ASN A N 1
ATOM 1954 C CA . ASN A 1 261 ? -29.083 -10.261 8.581 1.00 41.88 261 ASN A CA 1
ATOM 1955 C C . ASN A 1 261 ? -29.674 -11.366 7.685 1.00 41.88 261 ASN A C 1
ATOM 1957 O O . ASN A 1 261 ? -30.630 -11.108 6.964 1.00 41.88 261 ASN A O 1
ATOM 1961 N N . LEU A 1 262 ? -29.135 -12.588 7.756 1.00 32.41 262 LEU A N 1
ATOM 1962 C CA . LEU A 1 262 ? -29.577 -13.780 7.006 1.00 32.41 262 LEU A CA 1
ATOM 1963 C C . LEU A 1 262 ? -29.021 -13.896 5.569 1.00 32.41 262 LEU A C 1
ATOM 1965 O O . LEU A 1 262 ? -29.366 -13.139 4.665 1.00 32.41 262 LEU A O 1
ATOM 1969 N N . LEU A 1 263 ? -28.215 -14.935 5.357 1.00 33.62 263 LEU A N 1
ATOM 1970 C CA . LEU A 1 263 ? -28.258 -15.783 4.164 1.00 33.62 263 LEU A CA 1
ATOM 1971 C C . LEU A 1 263 ? -28.269 -17.221 4.694 1.00 33.62 263 LEU A C 1
ATOM 1973 O O . LEU A 1 263 ? -27.233 -17.871 4.793 1.00 33.62 263 LEU A O 1
ATOM 1977 N N . GLU A 1 264 ? -29.443 -17.667 5.140 1.00 25.92 264 GLU A N 1
ATOM 1978 C CA . GLU A 1 264 ? -29.717 -19.094 5.291 1.00 25.92 264 GLU A CA 1
ATOM 1979 C C . GLU A 1 264 ? -30.068 -19.645 3.906 1.00 25.92 264 GLU A C 1
ATOM 1981 O O . GLU A 1 264 ? -30.915 -19.085 3.203 1.00 25.92 264 GLU A O 1
ATOM 1986 N N . ALA A 1 265 ? -29.394 -20.726 3.525 1.00 38.38 265 ALA A N 1
ATOM 1987 C CA . ALA A 1 265 ? -29.889 -21.700 2.564 1.00 38.38 265 ALA A CA 1
ATOM 1988 C C . ALA A 1 265 ? -30.027 -23.033 3.301 1.00 38.38 265 ALA A C 1
ATOM 1990 O O . ALA A 1 265 ? -29.110 -23.343 4.098 1.00 38.38 265 ALA A O 1
#

Sequence (265 aa):
MGMSDINNAAAAQNALTARMNAFLDDIDADIATRQAAYDALAADLRSVVTEVMDQVIAWRPSGGLDNRVDGGEVSTFSQLNAFLSLVPTGARVTVNVFPGETYLIPQTILSTEAAELRFQGPDGLSAGSRPVLMAGLYENSGSNAVDFLRISGFVERLFFRDVDFDLGDATQAGGTGFNAQHHPFRFEGIRDLQFWNCHIDGDAPYLCKSNAPSIFSLTLNGVEIDKATLLDISGVLLVSKNNVTLTSGGGIHNGRTLGTNLLEA

Organism: NCBI:txid93684

Secondary structure (DSSP, 8-state):
--HHHHHHHHHHHHHHHHHHHHHHHHHHHHHHHHHHHHHHHHHTHHHHHHHHHEEEEEE-SS------STT-EE-SHHHHHHHHHHSPTT-EEEEE--TT-EEEE-S-EE----SEEEEEPPTTPPTTTS-EEEEPEEEETTEEEE--EEE-S-EEEEEEES-EEE------STTS---S---SEEESSEEEEEEES-EEESS-S-SEEESS-EEEEEEEEEEEEES-EEEE-SEEEEEEEEEEEEETT-EEE-S-STTTT----